Protein AF-A0A960JP11-F1 (afdb_monomer)

Solvent-accessible surface area (backbone atoms only — not comparable to full-atom values): 17010 Å² total; per-residue (Å²): 119,57,74,34,54,26,52,12,51,65,39,60,71,55,38,38,53,49,27,42,51,48,56,75,39,22,92,79,58,42,94,48,53,67,50,60,55,38,42,73,43,42,43,39,42,62,65,73,45,96,55,89,87,78,66,29,49,30,61,75,45,62,64,54,55,49,54,52,50,54,55,55,52,72,75,52,61,96,87,63,76,60,90,83,55,98,75,77,80,46,61,66,56,44,28,40,44,59,77,60,36,86,69,45,37,76,43,57,65,38,51,20,47,31,53,38,14,64,56,62,72,24,50,30,59,43,58,75,88,63,60,63,47,70,40,47,72,42,86,93,47,58,56,83,38,87,94,23,64,48,46,78,77,45,75,53,72,91,45,77,78,47,72,58,82,65,59,70,41,97,88,71,44,40,46,58,58,40,50,52,55,5,24,26,25,12,43,73,29,102,70,16,70,29,19,66,46,33,60,76,68,68,53,65,88,72,46,56,30,35,47,71,37,66,47,83,65,45,43,101,91,51,82,46,52,26,16,4,22,20,38,41,35,24,30,63,75,39,99,86,43,35,80,45,56,44,43,34,76,38,76,59,48,40,46,7,44,62,42,18,37,56,50,49,47,61,64,43,43,34,62,76,71,70,62,60,74,80,80,78,52,97,89,44,84,84,71,74,72,87,74,75,84,79,88,59,79,130

pLDDT: mean 88.65, std 11.32, range [39.62, 98.44]

Foldseek 3Di:
DPLLQCLQQVPLVVLLVVLLVCCVVCVPCPQPNVVVVLVLLQAQQFLPEPDPPTDSWHQDGQVNVVVVQVVQVVVDDPPDDRPSPDDGDDSVNSSQPSQQHDRGTGDQVSLLQSVVCLFQQNFRWRDYDDQFDWAWPDPVDDCPDPVTPTDTPDGDDIDGPDGDDFDADPVRHTVSVSVQSSQLSLCCPPSHVQVVLCVVLVHAPAGKGKGWDWADDQDPVRGAAIKTKMWIWDPCPPPNTIDDIGIFIGGRDHINNQPVVSVVRLVCRCVRVVNDDDDDDPPDPPPPPPDPDDPGDD

Secondary structure (DSSP, 8-state):
--HHHHHHTT-HHHHHHHHHHHHHTHHHH-S-HHHHHHHHTTTTS----S-TT----B---HHHHHHHHHHHHHTSPTTPPPTT------HHHHHHHHTT-SS-B--HHHHHHHHHHHHTTSEEEEP-S-SEEEE-SSTTS-TT-TTSPPEEEEE---EEEEE----B-TTSSBHHHHHHHHHHHHHHSTT-TTHHHHHHTT--SS--EEEEEEE---BTTB--PPEEEEEEEE-TTSTTS--EEEEEEETTS--TTTTHHHHHHHHHHHHHHT-PPPPPPTTS--------------

Nearest PDB structures (foldseek):
  2waf-assembly1_A  TM=7.412E-01  e=2.601E-09  Streptococcus pneumoniae R6
  8gpw-assembly1_A  TM=7.380E-01  e=1.057E-08  Klebsiella pneumoniae
  8rtz-assembly1_AAA  TM=7.133E-01  e=4.299E-08  Escherichia coli
  6tud-assembly2_BBB  TM=7.306E-01  e=4.832E-08  Yersinia pestis
  6tud-assembly1_AAA  TM=7.222E-01  e=2.790E-0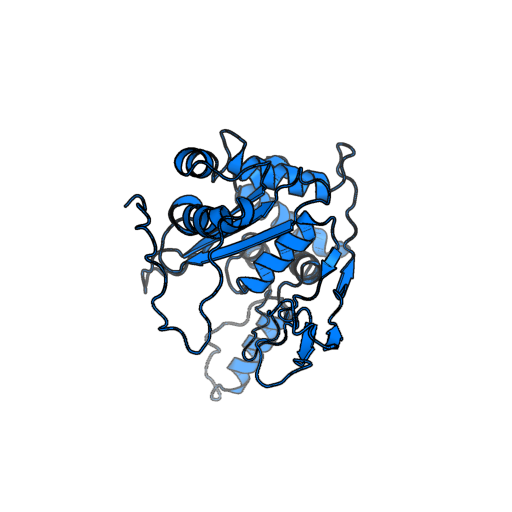7  Yersinia pestis

Structure (mmCIF, N/CA/C/O backbone):
data_AF-A0A960JP11-F1
#
_entry.id   AF-A0A960JP11-F1
#
loop_
_atom_site.group_PDB
_atom_site.id
_atom_site.type_symbol
_atom_site.label_atom_id
_atom_site.label_alt_id
_atom_site.label_comp_id
_atom_site.label_asym_id
_atom_site.label_entity_id
_atom_site.label_seq_id
_atom_site.pdbx_PDB_ins_code
_atom_site.Cartn_x
_atom_site.Cartn_y
_atom_site.Cartn_z
_atom_site.occupancy
_atom_site.B_iso_or_equiv
_atom_site.auth_seq_id
_atom_site.auth_comp_id
_atom_site.auth_asym_id
_atom_site.auth_atom_id
_atom_site.pdbx_PDB_model_num
ATOM 1 N N . ALA A 1 1 ? 20.722 4.536 -0.774 1.00 74.56 1 ALA A N 1
ATOM 2 C CA . ALA A 1 1 ? 19.979 4.404 0.493 1.00 74.56 1 ALA A CA 1
ATOM 3 C C . ALA A 1 1 ? 19.920 2.924 0.842 1.00 74.56 1 ALA A C 1
ATOM 5 O O . ALA A 1 1 ? 19.902 2.123 -0.084 1.00 74.56 1 ALA A O 1
ATOM 6 N N . ASP A 1 2 ? 19.946 2.555 2.119 1.00 92.19 2 ASP A N 1
ATOM 7 C CA . ASP A 1 2 ? 19.531 1.212 2.548 1.00 92.19 2 ASP A CA 1
ATOM 8 C C . ASP A 1 2 ? 18.001 1.038 2.351 1.00 92.19 2 ASP A C 1
ATOM 10 O O . ASP A 1 2 ? 17.314 2.039 2.100 1.00 92.19 2 ASP A O 1
ATOM 14 N N . PRO A 1 3 ? 17.446 -0.187 2.455 1.00 93.81 3 PRO A N 1
ATOM 15 C CA . PRO A 1 3 ? 16.020 -0.424 2.221 1.00 93.81 3 PRO A CA 1
ATOM 16 C C . PRO A 1 3 ? 15.085 0.422 3.101 1.00 93.81 3 PRO A C 1
ATOM 18 O O . PRO A 1 3 ? 14.122 0.990 2.587 1.00 93.81 3 PRO A O 1
ATOM 21 N N . GLN A 1 4 ? 15.383 0.590 4.394 1.00 95.75 4 GLN A N 1
ATOM 22 C CA . GLN A 1 4 ? 14.553 1.386 5.306 1.00 95.75 4 GLN A CA 1
ATOM 23 C C . GLN A 1 4 ? 14.546 2.864 4.896 1.00 95.75 4 GLN A C 1
ATOM 25 O O . GLN A 1 4 ? 13.488 3.493 4.789 1.00 95.75 4 GLN A O 1
ATOM 30 N N . THR A 1 5 ? 15.728 3.417 4.623 1.00 96.81 5 THR A N 1
ATOM 31 C CA . THR A 1 5 ? 15.855 4.804 4.167 1.00 96.81 5 THR A CA 1
ATOM 32 C C . THR A 1 5 ? 15.167 4.999 2.816 1.00 96.81 5 THR A C 1
ATOM 34 O O . THR A 1 5 ? 14.541 6.034 2.599 1.00 96.81 5 THR A O 1
ATOM 37 N N . SER A 1 6 ? 15.236 4.013 1.913 1.00 97.25 6 SER A N 1
ATOM 38 C CA . SER A 1 6 ? 14.599 4.093 0.591 1.00 97.25 6 SER A CA 1
ATOM 39 C C . SER A 1 6 ? 13.076 4.239 0.670 1.00 97.25 6 SER A C 1
ATOM 41 O O . SER A 1 6 ? 12.503 4.997 -0.110 1.00 97.25 6 SER A O 1
ATOM 43 N N . LEU A 1 7 ? 12.436 3.579 1.643 1.00 97.25 7 LEU A N 1
ATOM 44 C CA . LEU A 1 7 ? 11.005 3.709 1.931 1.00 97.25 7 LEU A CA 1
ATOM 45 C C . LEU A 1 7 ? 10.676 5.086 2.511 1.00 97.25 7 LEU A C 1
ATOM 47 O O . LEU A 1 7 ? 9.780 5.759 2.006 1.00 97.25 7 LEU A O 1
ATOM 51 N N . THR A 1 8 ? 11.452 5.516 3.512 1.00 98.00 8 THR A N 1
ATOM 52 C CA . THR A 1 8 ? 11.291 6.806 4.211 1.00 98.00 8 THR A CA 1
ATOM 53 C C . THR A 1 8 ? 11.237 7.982 3.233 1.00 98.00 8 THR A C 1
ATOM 55 O O . THR A 1 8 ? 10.338 8.822 3.304 1.00 98.00 8 THR A O 1
ATOM 58 N N . ILE A 1 9 ? 12.200 8.028 2.308 1.00 97.12 9 ILE A N 1
ATOM 59 C CA . ILE A 1 9 ? 12.385 9.161 1.389 1.00 97.12 9 ILE A CA 1
ATOM 60 C C . ILE A 1 9 ? 11.752 8.933 0.010 1.00 97.12 9 ILE A C 1
ATOM 62 O O . ILE A 1 9 ? 11.921 9.770 -0.866 1.00 97.12 9 ILE A O 1
ATOM 66 N N . SER A 1 10 ? 11.071 7.799 -0.199 1.00 95.62 10 SER A N 1
ATOM 67 C CA . SER A 1 10 ? 10.509 7.399 -1.497 1.00 95.62 10 SER A CA 1
ATOM 68 C C . SER A 1 10 ? 11.530 7.448 -2.646 1.00 95.62 10 SER A C 1
ATOM 70 O O . SER A 1 10 ? 11.354 8.160 -3.626 1.00 95.62 10 SER A O 1
ATOM 72 N N . SER A 1 11 ? 12.648 6.729 -2.506 1.00 96.94 11 SER A N 1
ATOM 73 C CA . SER A 1 11 ? 13.754 6.806 -3.470 1.00 96.94 11 SER A CA 1
ATOM 74 C C . SER A 1 11 ? 13.530 5.936 -4.710 1.00 96.94 11 SER A C 1
ATOM 76 O O . SER A 1 11 ? 13.873 4.754 -4.691 1.00 96.94 11 SER A O 1
ATOM 78 N N . ASP A 1 12 ? 13.095 6.535 -5.818 1.00 95.06 12 ASP A N 1
ATOM 79 C CA . ASP A 1 12 ? 12.930 5.820 -7.096 1.00 95.06 12 ASP A CA 1
ATOM 80 C C . ASP A 1 12 ? 14.226 5.151 -7.561 1.00 95.06 12 ASP A C 1
ATOM 82 O O . ASP A 1 12 ? 14.234 3.987 -7.945 1.00 95.06 12 ASP A O 1
ATOM 86 N N . VAL A 1 13 ? 15.364 5.842 -7.423 1.00 95.31 13 VAL A N 1
ATOM 87 C CA . VAL A 1 13 ? 16.688 5.322 -7.814 1.00 95.31 13 VAL A CA 1
ATOM 88 C C . VAL A 1 13 ? 17.010 3.988 -7.132 1.00 95.31 13 VAL A C 1
ATOM 90 O O . VAL A 1 13 ? 17.622 3.115 -7.749 1.00 95.31 13 VAL A O 1
ATOM 93 N N . PHE A 1 14 ? 16.596 3.801 -5.874 1.00 97.00 14 PHE A N 1
ATOM 94 C CA . PHE A 1 14 ? 16.785 2.527 -5.182 1.00 97.00 14 PHE A CA 1
ATOM 95 C C . PHE A 1 14 ? 15.942 1.412 -5.814 1.00 97.00 14 PHE A C 1
ATOM 97 O O . PHE A 1 14 ? 16.458 0.317 -6.037 1.00 97.00 14 PHE A O 1
ATOM 104 N N . TYR A 1 15 ? 14.680 1.690 -6.147 1.00 96.94 15 TYR A N 1
ATOM 105 C CA . TYR A 1 15 ? 13.768 0.712 -6.748 1.00 96.94 15 TYR A CA 1
ATOM 106 C C . TYR A 1 15 ? 14.068 0.439 -8.225 1.00 96.94 15 TYR A C 1
ATOM 108 O O . TYR A 1 15 ? 13.884 -0.692 -8.678 1.00 96.94 15 TYR A O 1
ATOM 116 N N . TYR A 1 16 ? 14.629 1.406 -8.952 1.00 96.62 16 TYR A N 1
ATOM 117 C CA . TYR A 1 16 ? 15.195 1.187 -10.282 1.00 96.62 16 TYR A CA 1
ATOM 118 C C . TYR A 1 16 ? 16.375 0.220 -10.218 1.00 96.62 16 TYR A C 1
ATOM 120 O O . TYR A 1 16 ? 16.414 -0.772 -10.945 1.00 96.62 16 TYR A O 1
ATOM 128 N N . TRP A 1 17 ? 17.314 0.467 -9.300 1.00 96.12 17 TRP A N 1
ATOM 129 C CA . TRP A 1 17 ? 18.459 -0.415 -9.086 1.00 96.12 17 TRP A CA 1
ATOM 130 C C . TRP A 1 17 ? 18.029 -1.822 -8.651 1.00 96.12 17 TRP A C 1
ATOM 132 O O . TRP A 1 17 ? 18.546 -2.810 -9.174 1.00 96.12 17 TRP A O 1
ATOM 142 N N . LEU A 1 18 ? 17.072 -1.928 -7.725 1.00 95.50 18 LEU A N 1
ATOM 143 C CA . LEU A 1 18 ? 16.572 -3.210 -7.234 1.00 95.50 18 LEU A CA 1
ATOM 144 C C . LEU A 1 18 ? 15.901 -4.015 -8.353 1.00 95.50 18 LEU A C 1
ATOM 146 O O . LEU A 1 18 ? 16.187 -5.202 -8.509 1.00 95.50 18 LEU A O 1
ATOM 150 N N . ALA A 1 19 ? 15.060 -3.368 -9.161 1.00 95.50 19 ALA A N 1
ATOM 151 C CA . ALA A 1 19 ? 14.372 -4.005 -10.277 1.00 95.50 19 ALA A CA 1
ATOM 152 C C . ALA A 1 19 ? 15.333 -4.470 -11.377 1.00 95.50 19 ALA A C 1
ATOM 154 O O . ALA A 1 19 ? 15.185 -5.578 -11.894 1.00 95.50 19 ALA A O 1
ATOM 155 N N . ASP A 1 20 ? 16.353 -3.674 -11.702 1.00 95.06 20 ASP A N 1
ATOM 156 C CA . ASP A 1 20 ? 17.419 -4.091 -12.616 1.00 95.06 20 ASP A CA 1
ATOM 157 C C . ASP A 1 20 ? 18.209 -5.289 -12.050 1.00 95.06 20 ASP A C 1
ATOM 159 O O . ASP A 1 20 ? 18.496 -6.252 -12.765 1.00 95.06 20 ASP A O 1
ATOM 163 N N . ARG A 1 21 ? 18.481 -5.312 -10.737 1.00 94.56 21 ARG A N 1
ATOM 164 C CA . ARG A 1 21 ? 19.114 -6.465 -10.074 1.00 94.56 21 ARG A CA 1
ATOM 165 C C . ARG A 1 21 ? 18.264 -7.728 -10.159 1.00 94.56 21 ARG A C 1
ATOM 167 O O . ARG A 1 21 ? 18.799 -8.791 -10.472 1.00 94.56 21 ARG A O 1
ATOM 174 N N . MET A 1 22 ? 16.958 -7.618 -9.917 1.00 94.81 22 MET A N 1
ATOM 175 C CA . MET A 1 22 ? 16.024 -8.737 -10.060 1.00 94.81 22 MET A CA 1
ATOM 176 C C . MET A 1 22 ? 15.980 -9.238 -11.507 1.00 94.81 22 MET A C 1
ATOM 178 O O . MET A 1 22 ? 16.051 -10.441 -11.741 1.00 94.81 22 MET A O 1
ATOM 182 N N . TRP A 1 23 ? 15.969 -8.324 -12.481 1.00 93.44 23 TRP A N 1
ATOM 183 C CA . TRP A 1 23 ? 15.998 -8.658 -13.905 1.00 93.44 23 TRP A CA 1
ATOM 184 C C . TRP A 1 23 ? 17.271 -9.410 -14.320 1.00 93.44 23 TRP A C 1
ATOM 186 O O . TRP A 1 23 ? 17.215 -10.405 -15.051 1.00 93.44 23 TRP A O 1
ATOM 196 N N . GLN A 1 24 ? 18.436 -8.959 -13.847 1.00 94.50 24 GLN A N 1
ATOM 197 C CA . GLN A 1 24 ? 19.714 -9.643 -14.073 1.00 94.50 24 GLN A CA 1
ATOM 198 C C . GLN A 1 24 ? 19.758 -11.007 -13.366 1.00 94.50 24 GLN A C 1
ATOM 200 O O . GLN A 1 24 ? 20.343 -11.953 -13.892 1.00 94.50 24 GLN A O 1
ATOM 205 N N . GLY A 1 25 ? 19.105 -11.121 -12.206 1.00 94.56 25 GLY A N 1
ATOM 206 C CA . GLY A 1 25 ? 18.996 -12.335 -11.398 1.00 94.56 25 GLY A CA 1
ATOM 207 C C . GLY A 1 25 ? 17.866 -13.294 -11.786 1.00 94.56 25 GLY A C 1
ATOM 208 O O . GLY A 1 25 ? 17.679 -14.293 -11.093 1.00 94.56 25 GLY A O 1
ATOM 209 N N . ARG A 1 26 ? 17.126 -13.044 -12.875 1.00 92.00 26 ARG A N 1
ATOM 210 C CA . ARG A 1 26 ? 15.933 -13.829 -13.263 1.00 92.00 26 ARG A CA 1
ATOM 211 C C . ARG A 1 26 ? 16.177 -15.331 -13.440 1.00 92.00 26 ARG A C 1
ATOM 213 O O . ARG A 1 26 ? 15.284 -16.133 -13.213 1.00 92.00 26 ARG A O 1
ATOM 220 N N . ALA A 1 27 ? 17.410 -15.733 -13.759 1.00 92.31 27 ALA A N 1
ATOM 221 C CA . ALA A 1 27 ? 17.781 -17.149 -13.824 1.00 92.31 27 ALA A CA 1
ATOM 222 C C . ALA A 1 27 ? 17.598 -17.886 -12.480 1.00 92.31 27 ALA A C 1
ATOM 224 O O . ALA A 1 27 ? 17.432 -19.100 -12.470 1.00 92.31 27 ALA A O 1
ATOM 225 N N . LEU A 1 28 ? 17.645 -17.157 -11.359 1.00 93.69 28 LEU A N 1
ATOM 226 C CA . LEU A 1 28 ? 17.421 -17.677 -10.008 1.00 93.69 28 LEU A CA 1
ATOM 227 C C . LEU A 1 28 ? 16.039 -17.306 -9.463 1.00 93.69 28 LEU A C 1
ATOM 229 O O . LEU A 1 28 ? 15.443 -18.090 -8.734 1.00 93.69 28 LEU A O 1
ATOM 233 N N . LEU A 1 29 ? 15.563 -16.100 -9.777 1.00 91.62 29 LEU A N 1
ATOM 234 C CA . LEU A 1 29 ? 14.349 -15.525 -9.192 1.00 91.62 29 LEU A CA 1
ATOM 235 C C . LEU A 1 29 ? 13.076 -15.811 -10.000 1.00 91.62 29 LEU A C 1
ATOM 237 O O . LEU A 1 29 ? 11.989 -15.512 -9.521 1.00 91.62 29 LEU A O 1
ATOM 241 N N . GLY A 1 30 ? 13.208 -16.360 -11.209 1.00 91.38 30 GLY A N 1
ATOM 242 C CA . GLY A 1 30 ? 12.120 -16.436 -12.178 1.00 91.38 30 GLY A CA 1
ATOM 243 C C . GLY A 1 30 ? 11.935 -15.130 -12.956 1.00 91.38 30 GLY A C 1
ATOM 244 O O . GLY A 1 30 ? 12.649 -14.145 -12.749 1.00 91.38 30 GLY A O 1
ATOM 245 N N . ASP A 1 31 ? 10.974 -15.138 -13.880 1.00 88.38 31 ASP A N 1
ATOM 246 C CA . ASP A 1 31 ? 10.716 -14.017 -14.793 1.00 88.38 31 ASP A CA 1
ATOM 247 C C . ASP A 1 31 ? 9.824 -12.919 -14.184 1.00 88.38 31 ASP A C 1
ATOM 249 O O . ASP A 1 31 ? 9.779 -11.809 -14.719 1.00 88.38 31 ASP A O 1
ATOM 253 N N . THR A 1 32 ? 9.133 -13.199 -13.072 1.00 93.12 32 THR A N 1
ATOM 254 C CA . THR A 1 32 ? 8.119 -12.312 -12.469 1.00 93.12 32 THR A CA 1
ATOM 255 C C . THR A 1 32 ? 8.294 -12.038 -10.964 1.00 93.12 32 THR A C 1
ATOM 257 O O . THR A 1 32 ? 7.303 -11.939 -10.244 1.00 93.12 32 THR A O 1
ATOM 260 N N . PRO A 1 33 ? 9.516 -11.836 -10.429 1.00 93.69 33 PRO A N 1
ATOM 261 C CA . PRO A 1 33 ? 9.725 -11.773 -8.979 1.00 93.69 33 PRO A CA 1
ATOM 262 C C . PRO A 1 33 ? 8.993 -10.618 -8.277 1.00 93.69 33 PRO A C 1
ATOM 264 O O . PRO A 1 33 ? 8.639 -10.736 -7.105 1.00 93.69 33 PRO A O 1
ATOM 267 N N . ILE A 1 34 ? 8.763 -9.495 -8.967 1.00 94.94 34 ILE A N 1
ATOM 268 C CA . ILE A 1 34 ? 8.024 -8.351 -8.408 1.00 94.94 34 ILE A CA 1
ATOM 269 C C . ILE A 1 34 ? 6.528 -8.674 -8.341 1.00 94.94 34 ILE A C 1
ATOM 271 O O . ILE A 1 34 ? 5.877 -8.372 -7.343 1.00 94.94 34 ILE A O 1
ATOM 275 N N . GLN A 1 35 ? 5.989 -9.305 -9.383 1.00 94.94 35 GLN A N 1
ATOM 276 C CA . GLN A 1 35 ? 4.592 -9.714 -9.445 1.00 94.94 35 GLN A CA 1
ATOM 277 C C . GLN A 1 35 ? 4.313 -10.819 -8.428 1.00 94.94 35 GLN A C 1
ATOM 279 O O . GLN A 1 35 ? 3.343 -10.714 -7.687 1.00 94.94 35 GLN A O 1
ATOM 284 N N . ASP A 1 36 ? 5.204 -11.806 -8.318 1.00 94.19 36 ASP A N 1
ATOM 285 C CA . ASP A 1 36 ? 5.108 -12.891 -7.340 1.00 94.19 36 ASP A CA 1
ATOM 286 C C . ASP A 1 36 ? 5.126 -12.343 -5.904 1.00 94.19 36 ASP A C 1
ATOM 288 O O . ASP A 1 36 ? 4.395 -12.819 -5.037 1.00 94.19 36 ASP A O 1
ATOM 292 N N . ALA A 1 37 ? 5.939 -11.313 -5.638 1.00 93.75 37 ALA A N 1
ATOM 293 C CA . ALA A 1 37 ? 5.931 -10.621 -4.354 1.00 93.75 37 ALA A CA 1
ATOM 294 C C . ALA A 1 37 ? 4.625 -9.843 -4.131 1.00 93.75 37 ALA A C 1
ATOM 296 O O . ALA A 1 37 ? 4.048 -9.938 -3.053 1.00 93.75 37 ALA A O 1
ATOM 297 N N . GLY A 1 38 ? 4.139 -9.102 -5.132 1.00 95.25 38 GLY A N 1
ATOM 298 C CA . GLY A 1 38 ? 2.888 -8.345 -5.044 1.00 95.25 38 GLY A CA 1
ATOM 299 C C . GLY A 1 38 ? 1.656 -9.232 -4.837 1.00 95.25 38 GLY A C 1
ATOM 300 O O . GLY A 1 38 ? 0.795 -8.894 -4.026 1.00 95.25 38 GLY A O 1
ATOM 301 N N . ALA A 1 39 ? 1.608 -10.391 -5.496 1.00 94.94 39 ALA A N 1
ATOM 302 C CA . ALA A 1 39 ? 0.530 -11.369 -5.370 1.00 94.94 39 ALA A CA 1
ATOM 303 C C . ALA A 1 39 ? 0.395 -11.899 -3.935 1.00 94.94 39 ALA A C 1
ATOM 305 O O . ALA A 1 39 ? -0.720 -12.018 -3.436 1.00 94.94 39 ALA A O 1
ATOM 306 N N . LYS A 1 40 ? 1.512 -12.107 -3.221 1.00 94.25 40 LYS A N 1
ATOM 307 C CA . LYS A 1 40 ? 1.488 -12.479 -1.792 1.00 94.25 40 LYS A CA 1
ATOM 308 C C . LYS A 1 40 ? 0.796 -11.431 -0.920 1.00 94.25 40 LYS A C 1
ATOM 310 O O . LYS A 1 40 ? 0.215 -11.770 0.096 1.00 94.25 40 LYS A O 1
ATOM 315 N N . PHE A 1 41 ? 0.826 -10.156 -1.307 1.00 95.88 41 PHE A N 1
ATOM 316 C CA . PHE A 1 41 ? 0.097 -9.088 -0.613 1.00 95.88 41 PHE A CA 1
ATOM 317 C C . PHE A 1 41 ? -1.340 -8.887 -1.137 1.00 95.88 41 PHE A C 1
ATOM 319 O O . PHE A 1 41 ? -1.991 -7.909 -0.768 1.00 95.88 41 PHE A O 1
ATOM 326 N N . GLY A 1 42 ? -1.838 -9.776 -2.005 1.00 95.44 42 GLY A N 1
ATOM 327 C CA . GLY A 1 42 ? -3.178 -9.701 -2.598 1.00 95.44 42 GLY A CA 1
ATOM 328 C C . GLY A 1 42 ? -3.312 -8.687 -3.741 1.00 95.44 42 GLY A C 1
ATOM 329 O O . GLY A 1 42 ? -4.424 -8.290 -4.100 1.00 95.44 42 GLY A O 1
ATOM 330 N N . LEU A 1 43 ? -2.196 -8.221 -4.313 1.00 96.50 43 LEU A N 1
ATOM 331 C CA . LEU A 1 43 ? -2.212 -7.294 -5.446 1.00 96.50 43 LEU A CA 1
ATOM 332 C C . LEU A 1 43 ? -2.368 -8.049 -6.771 1.00 96.50 43 LEU A C 1
ATOM 334 O O . LEU A 1 43 ? -1.715 -9.060 -7.005 1.00 96.50 43 LEU A O 1
ATOM 338 N N . GLY A 1 44 ? -3.185 -7.508 -7.675 1.00 93.50 44 GLY A N 1
ATOM 339 C CA . GLY A 1 44 ? -3.431 -8.096 -8.998 1.00 93.50 44 GLY A CA 1
ATOM 340 C C . GLY A 1 44 ? -4.568 -9.122 -9.040 1.00 93.50 44 GLY A C 1
ATOM 341 O O . GLY A 1 44 ? -4.962 -9.530 -10.133 1.00 93.50 44 GLY A O 1
ATOM 342 N N . GLU A 1 45 ? -5.157 -9.458 -7.889 1.00 92.44 45 GLU A N 1
ATOM 343 C CA . GLU A 1 45 ? -6.336 -10.318 -7.780 1.00 92.44 45 GLU A CA 1
ATOM 344 C C . GLU A 1 45 ? -7.450 -9.694 -6.930 1.00 92.44 45 GLU A C 1
ATOM 346 O O . GLU A 1 45 ? -7.252 -8.737 -6.183 1.00 92.44 45 GLU A O 1
ATOM 351 N N . LYS A 1 46 ? -8.673 -10.213 -7.061 1.00 96.00 46 LYS A N 1
ATOM 352 C CA . LYS A 1 46 ? -9.794 -9.771 -6.223 1.00 96.00 46 LYS A CA 1
ATOM 353 C C . LYS A 1 46 ? -9.521 -10.120 -4.760 1.00 96.00 46 LYS A C 1
ATOM 355 O O . LYS A 1 46 ? -9.110 -11.235 -4.472 1.00 96.00 46 LYS A O 1
ATOM 360 N N . THR A 1 47 ? -9.838 -9.210 -3.844 1.00 95.56 47 THR A N 1
ATOM 361 C CA . THR A 1 47 ? -9.723 -9.449 -2.397 1.00 95.56 47 THR A CA 1
ATOM 362 C C . THR A 1 47 ? -10.783 -10.422 -1.882 1.00 95.56 47 THR A C 1
ATOM 364 O O . THR A 1 47 ? -10.658 -10.949 -0.782 1.00 95.56 47 THR A O 1
ATOM 367 N N . GLY A 1 48 ? -11.851 -10.651 -2.656 1.00 94.00 48 GLY A N 1
ATOM 368 C CA . GLY A 1 48 ? -12.930 -11.564 -2.295 1.00 94.00 48 GLY A CA 1
ATOM 369 C C . GLY A 1 48 ? -13.977 -10.940 -1.373 1.00 94.00 48 GLY A C 1
ATOM 370 O O . GLY A 1 48 ? -14.847 -11.663 -0.875 1.00 94.00 48 GLY A O 1
ATOM 371 N N . ILE A 1 49 ? -13.921 -9.623 -1.145 1.00 94.94 49 ILE A N 1
ATOM 372 C CA . ILE A 1 49 ? -14.952 -8.896 -0.404 1.00 94.94 49 ILE A CA 1
ATOM 373 C C . ILE A 1 49 ? -16.339 -9.166 -1.009 1.00 94.94 49 ILE A C 1
ATOM 375 O O . ILE A 1 49 ? -16.510 -9.252 -2.226 1.00 94.94 49 ILE A O 1
ATOM 379 N N . ALA A 1 50 ? -17.359 -9.279 -0.159 1.00 90.31 50 ALA A N 1
ATOM 380 C CA . ALA A 1 50 ? -18.740 -9.536 -0.574 1.00 90.31 50 ALA A CA 1
ATOM 381 C C . ALA A 1 50 ? -19.430 -8.281 -1.160 1.00 90.31 50 ALA A C 1
ATOM 383 O O . ALA A 1 50 ? -20.537 -7.925 -0.761 1.00 90.31 50 ALA A O 1
ATOM 384 N N . LEU A 1 51 ? -18.770 -7.593 -2.097 1.00 89.31 51 LEU A N 1
ATOM 385 C CA . LEU A 1 51 ? -19.301 -6.444 -2.827 1.00 89.31 51 LEU A CA 1
ATOM 386 C C . LEU A 1 51 ? -19.376 -6.735 -4.325 1.00 89.31 51 LEU A C 1
ATOM 388 O O . LEU A 1 51 ? -18.450 -7.266 -4.941 1.00 89.31 51 LEU A O 1
ATOM 392 N N . ALA A 1 52 ? -20.489 -6.334 -4.933 1.00 89.19 52 ALA A N 1
ATOM 393 C CA . ALA A 1 52 ? -20.628 -6.375 -6.379 1.00 89.19 52 ALA A CA 1
ATOM 394 C C . ALA A 1 52 ? -19.652 -5.389 -7.042 1.00 89.19 52 ALA A C 1
ATOM 396 O O . ALA A 1 52 ? -19.400 -4.300 -6.534 1.00 89.19 52 ALA A O 1
ATOM 397 N N . GLY A 1 53 ? -19.133 -5.759 -8.214 1.00 89.62 53 GLY A N 1
ATOM 398 C CA . GLY A 1 53 ? -18.305 -4.863 -9.026 1.00 89.62 53 GLY A CA 1
ATOM 399 C C . GLY A 1 53 ? -16.823 -4.799 -8.647 1.00 89.62 53 GLY A C 1
ATOM 400 O O . GLY A 1 53 ? -16.097 -4.014 -9.253 1.00 89.62 53 GLY A O 1
ATOM 401 N N . GLU A 1 54 ? -16.348 -5.637 -7.719 1.00 94.00 54 GLU A N 1
ATOM 402 C CA . GLU A 1 54 ? -14.920 -5.723 -7.402 1.00 94.00 54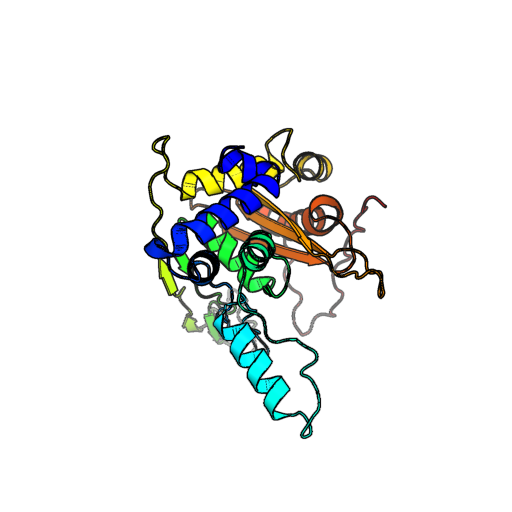 GLU A CA 1
ATOM 403 C C . GLU A 1 54 ? -14.081 -6.030 -8.657 1.00 94.00 54 GLU A C 1
ATOM 405 O O . GLU A 1 54 ? -14.363 -6.963 -9.426 1.00 94.00 54 GLU A O 1
ATOM 410 N N . ARG A 1 55 ? -13.020 -5.243 -8.850 1.00 94.06 55 ARG A N 1
ATOM 411 C CA . ARG A 1 55 ? -11.993 -5.448 -9.875 1.00 94.06 55 ARG A CA 1
ATOM 412 C C . ARG A 1 55 ? -10.734 -5.994 -9.209 1.00 94.06 55 ARG A C 1
ATOM 414 O O . ARG A 1 55 ? -10.372 -5.539 -8.135 1.00 94.06 55 ARG A O 1
ATOM 421 N N . GLY A 1 56 ? -10.056 -6.930 -9.870 1.00 91.88 56 GLY A N 1
ATOM 422 C CA . GLY A 1 56 ? -8.826 -7.530 -9.342 1.00 91.88 56 GLY A CA 1
ATOM 423 C C . GLY A 1 56 ? -7.569 -6.678 -9.527 1.00 91.88 56 GLY A C 1
ATOM 424 O O . GLY A 1 56 ? -6.512 -7.059 -9.059 1.00 91.88 56 GLY A O 1
ATOM 425 N N . GLY A 1 57 ? -7.636 -5.531 -10.207 1.00 93.50 57 GLY A N 1
ATOM 426 C CA . GLY A 1 57 ? -6.416 -4.826 -10.610 1.00 93.50 57 GLY A CA 1
ATOM 427 C C . GLY A 1 57 ? -5.605 -5.636 -11.631 1.00 93.50 57 GLY A C 1
ATOM 428 O O . GLY A 1 57 ? -6.165 -6.448 -12.370 1.00 93.50 57 GLY A O 1
ATOM 429 N N . ARG A 1 58 ? -4.303 -5.357 -11.721 1.00 93.88 58 ARG A N 1
ATOM 430 C CA . ARG A 1 58 ? -3.348 -5.999 -12.628 1.00 93.88 58 ARG A CA 1
ATOM 431 C C . ARG A 1 58 ? -1.911 -5.702 -12.201 1.00 93.88 58 ARG A C 1
ATOM 433 O O . ARG A 1 58 ? -1.527 -4.541 -12.103 1.00 93.88 58 ARG A O 1
ATOM 440 N N . LEU A 1 59 ? -1.094 -6.744 -12.077 1.00 94.62 59 LEU A N 1
ATOM 441 C CA . LEU A 1 59 ? 0.364 -6.629 -12.144 1.00 94.62 59 LEU A CA 1
ATOM 442 C C . LEU A 1 59 ? 0.804 -7.154 -13.518 1.00 94.62 59 LEU A C 1
ATOM 444 O O . LEU A 1 59 ? 0.527 -8.312 -13.833 1.00 94.62 59 LEU A O 1
ATOM 448 N N . PRO A 1 60 ? 1.399 -6.322 -14.389 1.00 91.81 60 PRO A N 1
ATOM 449 C CA . PRO A 1 60 ? 1.683 -6.731 -15.757 1.00 91.81 60 PRO A CA 1
ATOM 450 C C . PRO A 1 60 ? 2.778 -7.802 -15.783 1.00 91.81 60 PRO A C 1
ATOM 452 O O . PRO A 1 60 ? 3.809 -7.652 -15.138 1.00 91.81 60 PRO A O 1
ATOM 455 N N . THR A 1 61 ? 2.574 -8.869 -16.554 1.00 91.38 61 THR A N 1
ATOM 456 C CA . THR A 1 61 ? 3.545 -9.958 -16.758 1.00 91.38 61 THR A CA 1
ATOM 457 C C . THR A 1 61 ? 4.014 -10.009 -18.218 1.00 91.38 61 THR A C 1
ATOM 459 O O . THR A 1 61 ? 3.347 -9.458 -19.104 1.00 91.38 61 THR A O 1
ATOM 462 N N . PRO A 1 62 ? 5.131 -10.699 -18.522 1.00 89.56 62 PRO A N 1
ATOM 463 C CA . PRO A 1 62 ? 5.506 -10.985 -19.907 1.00 89.56 62 PRO A CA 1
ATOM 464 C C . PRO A 1 62 ? 4.379 -11.676 -20.692 1.00 89.56 62 PRO A C 1
ATOM 466 O O . PRO A 1 62 ? 4.138 -11.355 -21.856 1.00 89.56 62 PRO A O 1
ATOM 469 N N . GLU A 1 63 ? 3.653 -12.586 -20.038 1.00 89.56 63 GLU A N 1
ATOM 470 C CA . GLU A 1 63 ? 2.512 -13.292 -20.622 1.00 89.56 63 GLU A CA 1
ATOM 471 C C . GLU A 1 63 ? 1.332 -12.357 -20.910 1.00 89.56 63 GLU A C 1
ATOM 473 O O . GLU A 1 63 ? 0.763 -12.430 -21.996 1.00 89.56 63 GLU A O 1
ATOM 478 N N . PHE A 1 64 ? 1.020 -11.418 -20.010 1.00 89.44 64 PHE A N 1
ATOM 479 C CA . PHE A 1 64 ? -0.026 -10.415 -20.229 1.00 89.44 64 PHE A CA 1
ATOM 480 C C . PHE A 1 64 ? 0.209 -9.612 -21.516 1.00 89.44 64 PHE A C 1
ATOM 482 O O . PHE A 1 64 ? -0.709 -9.446 -22.319 1.00 89.44 64 PHE A O 1
ATOM 489 N N . PHE A 1 65 ? 1.436 -9.134 -21.744 1.00 88.31 65 PHE A N 1
ATOM 490 C CA . PHE A 1 65 ? 1.749 -8.378 -22.960 1.00 88.31 65 PHE A CA 1
ATOM 491 C C . PHE A 1 65 ? 1.680 -9.239 -24.220 1.00 88.31 65 PHE A C 1
ATOM 493 O O . PHE A 1 65 ? 1.208 -8.758 -25.249 1.00 88.31 65 PHE A O 1
ATOM 500 N N . ARG A 1 66 ? 2.099 -10.507 -24.139 1.00 88.56 66 ARG A N 1
ATOM 501 C CA . ARG A 1 66 ? 1.980 -11.454 -25.252 1.00 88.56 66 ARG A CA 1
ATOM 502 C C . ARG A 1 66 ? 0.518 -11.727 -25.600 1.00 88.56 66 ARG A C 1
ATOM 504 O O . ARG A 1 66 ? 0.141 -11.570 -26.753 1.00 88.56 66 ARG A O 1
ATOM 511 N N . ALA A 1 67 ? -0.304 -12.041 -24.602 1.00 89.69 67 ALA A N 1
ATOM 512 C CA . ALA A 1 67 ? -1.730 -12.286 -24.783 1.00 89.69 67 ALA A CA 1
ATOM 513 C C . ALA A 1 67 ? -2.455 -11.053 -25.339 1.00 89.69 67 ALA A C 1
ATOM 515 O O . ALA A 1 67 ? -3.298 -11.176 -26.221 1.00 89.69 67 ALA A O 1
ATOM 516 N N . ARG A 1 68 ? -2.102 -9.850 -24.868 1.00 87.69 68 ARG A N 1
ATOM 517 C CA . ARG A 1 68 ? -2.666 -8.599 -25.388 1.00 87.69 68 ARG A CA 1
ATOM 518 C C . ARG A 1 68 ? -2.249 -8.337 -26.836 1.00 87.69 68 ARG A C 1
ATOM 520 O O . ARG A 1 68 ? -3.090 -7.913 -27.619 1.00 87.69 68 ARG A O 1
ATOM 527 N N . TYR A 1 69 ? -0.989 -8.600 -27.190 1.00 89.44 69 TYR A N 1
ATOM 528 C CA . TYR A 1 69 ? -0.525 -8.508 -28.575 1.00 89.44 69 TYR A CA 1
ATOM 529 C C . TYR A 1 69 ? -1.314 -9.461 -29.480 1.00 89.44 69 TYR A C 1
ATOM 531 O O . TYR A 1 69 ? -1.863 -9.015 -30.483 1.00 89.44 69 TYR A O 1
ATOM 539 N N . ASP A 1 70 ? -1.412 -10.736 -29.091 1.00 90.25 70 ASP A N 1
ATOM 540 C CA . ASP A 1 70 ? -2.103 -11.777 -29.860 1.00 90.25 70 ASP A CA 1
ATOM 541 C C . ASP A 1 70 ? -3.609 -11.477 -30.001 1.00 90.25 70 ASP A C 1
ATOM 543 O O . ASP A 1 70 ? -4.186 -11.718 -31.058 1.00 90.25 70 ASP A O 1
ATOM 547 N N . ALA A 1 71 ? -4.239 -10.903 -28.968 1.00 90.19 71 ALA A N 1
ATOM 548 C CA . ALA A 1 71 ? -5.636 -10.473 -29.017 1.00 90.19 71 ALA A CA 1
ATOM 549 C C . ALA A 1 71 ? -5.860 -9.323 -30.009 1.00 90.19 71 ALA A C 1
ATOM 551 O O . ALA A 1 71 ? -6.792 -9.388 -30.799 1.00 90.19 71 ALA A O 1
ATOM 552 N N . VAL A 1 72 ? -4.994 -8.301 -30.006 1.00 89.62 72 VAL A N 1
ATOM 553 C CA . VAL A 1 72 ? -5.080 -7.215 -30.997 1.00 89.62 72 VAL A CA 1
ATOM 554 C C . VAL A 1 72 ? -4.820 -7.752 -32.400 1.00 89.62 72 VAL A C 1
ATOM 556 O O . VAL A 1 72 ? -5.554 -7.403 -33.310 1.00 89.62 72 VAL A O 1
ATOM 559 N N . GLU A 1 73 ? -3.823 -8.625 -32.575 1.00 89.31 73 GLU A N 1
ATOM 560 C CA . GLU A 1 73 ? -3.487 -9.227 -33.873 1.00 89.31 73 GLU A CA 1
ATOM 561 C C . GLU A 1 73 ? -4.665 -10.002 -34.482 1.00 89.31 73 GLU A C 1
ATOM 563 O O . GLU A 1 73 ? -4.869 -9.959 -35.692 1.00 89.31 73 GLU A O 1
ATOM 568 N N . ALA A 1 74 ? -5.445 -10.699 -33.652 1.00 90.62 74 ALA A N 1
ATOM 569 C CA . ALA A 1 74 ? -6.593 -11.485 -34.098 1.00 90.62 74 ALA A CA 1
ATOM 570 C C . ALA A 1 74 ? -7.739 -10.632 -34.674 1.00 90.62 74 ALA A C 1
ATOM 572 O O . ALA A 1 74 ? -8.523 -11.147 -35.472 1.00 90.62 74 ALA A O 1
ATOM 573 N N . ASP A 1 75 ? -7.817 -9.356 -34.291 1.00 92.12 75 ASP A N 1
ATOM 574 C CA . ASP A 1 75 ? -8.857 -8.419 -34.724 1.00 92.12 75 ASP A CA 1
ATOM 575 C C . ASP A 1 75 ? -8.440 -7.575 -35.952 1.00 92.12 75 ASP A C 1
ATOM 577 O O . ASP A 1 75 ? -9.237 -6.768 -36.433 1.00 92.12 75 ASP A O 1
ATOM 581 N N . LEU A 1 76 ? -7.213 -7.743 -36.470 1.00 90.81 76 LEU A N 1
ATOM 582 C CA . LEU A 1 76 ? -6.678 -6.966 -37.599 1.00 90.81 76 LEU A CA 1
ATOM 583 C C . LEU A 1 76 ? -7.068 -7.536 -38.967 1.00 90.81 76 LEU A C 1
ATOM 585 O O . LEU A 1 76 ? -7.151 -8.752 -39.166 1.00 90.81 76 LEU A O 1
ATOM 589 N N . GLU A 1 77 ? -7.221 -6.652 -39.956 1.00 92.44 77 GLU A N 1
ATOM 590 C CA . GLU A 1 77 ? -7.363 -7.073 -41.348 1.00 92.44 77 GLU A CA 1
ATOM 591 C C . GLU A 1 77 ? -6.026 -7.593 -41.921 1.00 92.44 77 GLU A C 1
ATOM 593 O O . GLU A 1 77 ? -4.942 -7.143 -41.530 1.00 92.44 77 GLU A O 1
ATOM 598 N N . PRO A 1 78 ? -6.055 -8.527 -42.895 1.00 89.00 78 PRO A N 1
ATOM 599 C CA . PRO A 1 78 ? -4.838 -9.026 -43.526 1.00 89.00 78 PRO A CA 1
ATOM 600 C C . PRO A 1 78 ? -3.969 -7.902 -44.111 1.00 89.00 78 PRO A C 1
ATOM 602 O O . PRO A 1 78 ? -4.343 -7.246 -45.081 1.00 89.00 78 PRO A O 1
ATOM 605 N N . GLY A 1 79 ? -2.763 -7.740 -43.562 1.00 86.56 79 GLY A N 1
ATOM 606 C CA . GLY A 1 79 ? -1.790 -6.736 -44.001 1.00 86.56 79 GLY A CA 1
ATOM 607 C C . GLY A 1 79 ? -1.722 -5.485 -43.123 1.00 86.56 79 GLY A C 1
ATOM 608 O O . GLY A 1 79 ? -0.826 -4.666 -43.336 1.00 86.56 79 GLY A O 1
ATOM 609 N N . GLU A 1 80 ? -2.596 -5.346 -42.125 1.00 90.94 80 GLU A N 1
ATOM 610 C CA . GLU A 1 80 ? -2.462 -4.307 -41.107 1.00 90.94 80 GLU A CA 1
ATOM 611 C C . GLU A 1 80 ? -1.329 -4.637 -40.128 1.00 90.94 80 GLU A C 1
ATOM 613 O O . GLU A 1 80 ? -1.115 -5.783 -39.735 1.00 90.94 80 GLU A O 1
ATOM 618 N N . ALA A 1 81 ? -0.567 -3.615 -39.739 1.00 88.06 81 ALA A N 1
ATOM 619 C CA . ALA A 1 81 ? 0.472 -3.762 -38.731 1.00 88.06 81 ALA A CA 1
ATOM 620 C C . ALA A 1 81 ? -0.137 -3.591 -37.341 1.00 88.06 81 ALA A C 1
ATOM 622 O O . ALA A 1 81 ? -0.825 -2.603 -37.082 1.00 88.06 81 ALA A O 1
ATOM 623 N N . ASN A 1 82 ? 0.185 -4.502 -36.425 1.00 87.75 82 ASN A N 1
ATOM 624 C CA . ASN A 1 82 ? -0.265 -4.383 -35.049 1.00 87.75 82 ASN A CA 1
ATOM 625 C C . ASN A 1 82 ? 0.276 -3.098 -34.406 1.00 87.75 82 ASN A C 1
ATOM 627 O O . ASN A 1 82 ? 1.498 -2.960 -34.256 1.00 87.75 82 ASN A O 1
ATOM 631 N N . PRO A 1 83 ? -0.605 -2.165 -33.995 1.00 84.75 83 PRO A N 1
ATOM 632 C CA . PRO A 1 83 ? -0.190 -0.859 -33.495 1.00 84.75 83 PRO A CA 1
ATOM 633 C C . PRO A 1 83 ? 0.585 -0.957 -32.178 1.00 84.75 83 PRO A C 1
ATOM 635 O O . PRO A 1 83 ? 1.308 -0.029 -31.826 1.00 84.75 83 PRO A O 1
ATOM 638 N N . MET A 1 84 ? 0.474 -2.077 -31.454 1.00 82.56 84 MET A N 1
ATOM 639 C CA . MET A 1 84 ? 1.256 -2.305 -30.241 1.00 82.56 84 MET A CA 1
ATOM 640 C C . MET A 1 84 ? 2.739 -2.556 -30.532 1.00 82.56 84 MET A C 1
ATOM 642 O O . MET A 1 84 ? 3.575 -2.280 -29.673 1.00 82.56 84 MET A O 1
ATOM 646 N N . GLY A 1 85 ? 3.060 -3.088 -31.718 1.00 81.25 85 GLY A N 1
ATOM 647 C CA . GLY A 1 85 ? 4.390 -3.580 -32.064 1.00 81.25 85 GLY A CA 1
ATOM 648 C C . GLY A 1 85 ? 4.789 -4.809 -31.240 1.00 81.25 85 GLY A C 1
ATOM 649 O O . GLY A 1 85 ? 4.676 -4.845 -30.013 1.00 81.25 85 GLY A O 1
ATOM 650 N N . ARG A 1 86 ? 5.287 -5.859 -31.899 1.00 79.12 86 ARG A N 1
ATOM 651 C CA . ARG A 1 86 ? 5.702 -7.065 -31.177 1.00 79.12 86 ARG A CA 1
ATOM 652 C C . ARG A 1 86 ? 6.937 -6.754 -30.336 1.00 79.12 86 ARG A C 1
ATOM 654 O O . ARG A 1 86 ? 8.018 -6.537 -30.883 1.00 79.12 86 ARG A O 1
ATOM 661 N N . ARG A 1 87 ? 6.794 -6.762 -29.011 1.00 81.12 87 ARG A N 1
ATOM 662 C CA . ARG A 1 87 ? 7.900 -6.534 -28.073 1.00 81.12 87 ARG A CA 1
ATOM 663 C C . ARG A 1 87 ? 7.926 -7.591 -26.979 1.00 81.12 87 ARG A C 1
ATOM 665 O O . ARG A 1 87 ? 6.886 -8.068 -26.538 1.00 81.12 87 ARG A O 1
ATOM 672 N N . ASN A 1 88 ? 9.130 -7.934 -26.539 1.00 82.69 88 ASN A N 1
ATOM 673 C CA . ASN A 1 88 ? 9.327 -8.764 -25.356 1.00 82.69 88 ASN A CA 1
ATOM 674 C C . ASN A 1 88 ? 9.338 -7.883 -24.106 1.00 82.69 88 ASN A C 1
ATOM 676 O O . ASN A 1 88 ? 9.648 -6.694 -24.191 1.00 82.69 88 ASN A O 1
ATOM 680 N N . TRP A 1 89 ? 9.056 -8.485 -22.953 1.00 88.44 89 TRP A N 1
ATOM 681 C CA . TRP A 1 89 ? 9.313 -7.850 -21.666 1.00 88.44 89 TRP A CA 1
ATOM 682 C C . TRP A 1 89 ? 10.799 -7.504 -21.530 1.00 88.44 89 TRP A C 1
ATOM 684 O O . TRP A 1 89 ? 11.669 -8.320 -21.851 1.00 88.44 89 TRP A O 1
ATOM 694 N N . THR A 1 90 ? 11.091 -6.295 -21.064 1.00 90.44 90 THR A N 1
ATOM 695 C CA . THR A 1 90 ? 12.452 -5.763 -20.969 1.00 90.44 90 THR A CA 1
ATOM 696 C C . THR A 1 90 ? 12.830 -5.393 -19.536 1.00 90.44 90 THR A C 1
ATOM 698 O O . THR A 1 90 ? 11.984 -5.285 -18.650 1.00 90.44 90 THR A O 1
ATOM 701 N N . ALA A 1 91 ? 14.118 -5.114 -19.315 1.00 91.75 91 ALA A N 1
ATOM 702 C CA . ALA A 1 91 ? 14.585 -4.508 -18.068 1.00 91.75 91 ALA A CA 1
ATOM 703 C C . ALA A 1 91 ? 13.845 -3.195 -17.755 1.00 91.75 91 ALA A C 1
ATOM 705 O O . ALA A 1 91 ? 13.522 -2.935 -16.601 1.00 91.75 91 ALA A O 1
ATOM 706 N N . GLY A 1 92 ? 13.543 -2.396 -18.787 1.00 91.88 92 GLY A N 1
ATOM 707 C CA . GLY A 1 92 ? 12.814 -1.136 -18.650 1.00 91.88 92 GLY A CA 1
ATOM 708 C C . GLY A 1 92 ? 11.388 -1.337 -18.144 1.00 91.88 92 GLY A C 1
ATOM 709 O O . GLY A 1 92 ? 10.955 -0.593 -17.273 1.00 91.88 92 GLY A O 1
ATOM 710 N N . ASP A 1 93 ? 10.690 -2.380 -18.606 1.00 91.81 93 ASP A N 1
ATOM 711 C CA . ASP A 1 93 ? 9.364 -2.734 -18.081 1.00 91.81 93 ASP A CA 1
ATOM 712 C C . ASP A 1 93 ? 9.437 -3.125 -16.601 1.00 91.81 93 ASP A C 1
ATOM 714 O O . ASP A 1 93 ? 8.602 -2.702 -15.806 1.00 91.81 93 ASP A O 1
ATOM 718 N N . ASN A 1 94 ? 10.476 -3.876 -16.214 1.00 92.12 94 ASN A N 1
ATOM 719 C CA . ASN A 1 94 ? 10.686 -4.279 -14.824 1.00 92.12 94 ASN A CA 1
ATOM 720 C C . ASN A 1 94 ? 10.959 -3.078 -13.906 1.00 92.12 94 ASN A C 1
ATOM 722 O O . ASN A 1 94 ? 10.416 -2.995 -12.807 1.00 92.12 94 ASN A O 1
ATOM 726 N N . VAL A 1 95 ? 11.791 -2.147 -14.375 1.00 94.75 95 VAL A N 1
ATOM 727 C CA . VAL A 1 95 ? 12.125 -0.895 -13.683 1.00 94.75 95 VAL A CA 1
ATOM 728 C C . VAL A 1 95 ? 10.909 0.023 -13.572 1.00 94.75 95 VAL A C 1
ATOM 730 O O . VAL A 1 95 ? 10.685 0.600 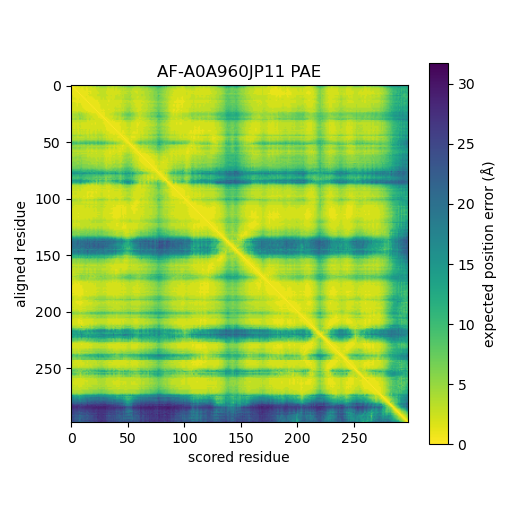-12.516 1.00 94.75 95 VAL A O 1
ATOM 733 N N . ASN A 1 96 ? 10.102 0.135 -14.627 1.00 92.81 96 ASN A N 1
ATOM 734 C CA . ASN A 1 96 ? 8.900 0.967 -14.619 1.00 92.81 96 ASN A CA 1
ATOM 735 C C . ASN A 1 96 ? 7.841 0.410 -13.651 1.00 92.81 96 ASN A C 1
ATOM 737 O O . ASN A 1 96 ? 7.294 1.116 -12.808 1.00 92.81 96 ASN A O 1
ATOM 741 N N . MET A 1 97 ? 7.613 -0.902 -13.705 1.00 93.56 97 MET A N 1
ATOM 742 C CA . MET A 1 97 ? 6.665 -1.578 -12.823 1.00 93.56 97 MET A CA 1
ATOM 743 C C . MET A 1 97 ? 7.070 -1.499 -11.342 1.00 93.56 97 MET A C 1
ATOM 745 O O . MET A 1 97 ? 6.191 -1.459 -10.483 1.00 93.56 97 MET A O 1
ATOM 749 N N . SER A 1 98 ? 8.369 -1.466 -11.012 1.00 94.62 98 SER A N 1
ATOM 750 C CA . SER A 1 98 ? 8.829 -1.495 -9.613 1.00 94.62 98 SER A CA 1
ATOM 751 C C . SER A 1 98 ? 8.450 -0.262 -8.795 1.00 94.62 98 SER A C 1
ATOM 753 O O . SER A 1 98 ? 8.418 -0.338 -7.568 1.00 94.62 98 SER A O 1
ATOM 755 N N . ILE A 1 99 ? 8.126 0.845 -9.464 1.00 94.50 99 ILE A N 1
ATOM 756 C CA . ILE A 1 99 ? 7.611 2.071 -8.844 1.00 94.50 99 ILE A CA 1
ATOM 757 C C . ILE A 1 99 ? 6.094 2.235 -9.027 1.00 94.50 99 ILE A C 1
ATOM 759 O O . ILE A 1 99 ? 5.542 3.283 -8.710 1.00 94.50 99 ILE A O 1
ATOM 763 N N . GLY A 1 100 ? 5.404 1.200 -9.519 1.00 92.06 100 GLY A N 1
ATOM 764 C CA . GLY A 1 100 ? 3.952 1.206 -9.704 1.00 92.06 100 GLY A CA 1
ATOM 765 C C . GLY A 1 100 ? 3.470 1.905 -10.977 1.00 92.06 100 GLY A C 1
ATOM 766 O O . GLY A 1 100 ? 2.288 2.217 -11.072 1.00 92.06 100 GLY A O 1
ATOM 767 N N . GLN A 1 101 ? 4.359 2.140 -11.945 1.00 91.19 101 GLN A N 1
ATOM 768 C CA . GLN A 1 101 ? 4.050 2.808 -13.209 1.00 91.19 101 GLN A CA 1
ATOM 769 C C . GLN A 1 101 ? 3.814 1.812 -14.359 1.00 91.19 101 GLN A C 1
ATOM 771 O O . GLN A 1 101 ? 4.038 0.600 -14.248 1.00 91.19 101 GLN A O 1
ATOM 776 N N . GLY A 1 102 ? 3.342 2.325 -15.498 1.00 88.06 102 GLY A N 1
ATOM 777 C CA . GLY A 1 102 ? 3.039 1.530 -16.689 1.00 88.06 102 GLY A CA 1
ATOM 778 C C . GLY A 1 102 ? 1.653 0.885 -16.631 1.00 88.06 102 GLY A C 1
ATOM 779 O O . GLY A 1 102 ? 0.643 1.574 -16.595 1.00 88.06 102 GLY A O 1
ATOM 780 N N . GLU A 1 103 ? 1.590 -0.447 -16.677 1.00 89.19 103 GLU A N 1
ATOM 781 C CA . GLU A 1 103 ? 0.324 -1.207 -16.743 1.00 89.19 103 GLU A CA 1
ATOM 782 C C . GLU A 1 103 ? -0.122 -1.769 -15.380 1.00 89.19 103 GLU A C 1
ATOM 784 O O . GLU A 1 103 ? -0.997 -2.643 -15.318 1.00 89.19 103 GLU A O 1
ATOM 789 N N . VAL A 1 104 ? 0.501 -1.284 -14.299 1.00 93.94 104 VAL A N 1
ATOM 790 C CA . VAL A 1 104 ? 0.137 -1.601 -12.916 1.00 93.94 104 VAL A CA 1
ATOM 791 C C . VAL A 1 104 ? -1.204 -0.956 -12.595 1.00 93.94 104 VAL A C 1
ATOM 793 O O . VAL A 1 104 ? -1.375 0.252 -12.710 1.00 93.94 104 VAL A O 1
ATOM 796 N N . LEU A 1 105 ? -2.161 -1.771 -12.161 1.00 93.62 105 LEU A N 1
ATOM 797 C CA . LEU A 1 105 ? -3.451 -1.320 -11.661 1.00 93.62 105 LEU A CA 1
ATOM 798 C C . LEU A 1 105 ? -3.693 -1.955 -10.299 1.00 93.62 105 LEU A C 1
ATOM 800 O O . LEU A 1 105 ? -3.690 -3.175 -10.163 1.00 93.62 105 LEU A O 1
ATOM 804 N N . VAL A 1 106 ? -3.961 -1.132 -9.297 1.00 94.38 106 VAL A N 1
ATOM 805 C CA . VAL A 1 106 ? -4.318 -1.585 -7.951 1.00 94.38 106 VAL A CA 1
ATOM 806 C C . VAL A 1 106 ? -5.547 -0.827 -7.481 1.00 94.38 106 VAL A C 1
ATOM 808 O O . VAL A 1 106 ? -5.721 0.352 -7.786 1.00 94.38 106 VAL A O 1
ATOM 811 N N . THR A 1 107 ? -6.430 -1.506 -6.761 1.00 95.38 107 THR A N 1
ATOM 812 C CA . THR A 1 107 ? -7.591 -0.859 -6.143 1.00 95.38 107 THR A CA 1
ATOM 813 C C . THR A 1 107 ? -7.223 -0.283 -4.770 1.00 95.38 107 THR A C 1
ATOM 815 O O . THR A 1 107 ? -6.333 -0.820 -4.102 1.00 95.38 107 THR A O 1
ATOM 818 N N . PRO A 1 108 ? -7.929 0.759 -4.286 1.00 95.50 108 PRO A N 1
ATOM 819 C CA . PRO A 1 108 ? -7.734 1.259 -2.924 1.00 95.50 108 PRO A CA 1
ATOM 820 C C . PRO A 1 108 ? -7.890 0.167 -1.854 1.00 95.50 108 PRO A C 1
ATOM 822 O O . PRO A 1 108 ? -7.142 0.144 -0.881 1.00 95.50 108 PRO A O 1
ATOM 825 N N . LEU A 1 109 ? -8.822 -0.776 -2.051 1.00 96.69 109 LEU A N 1
ATOM 826 C CA . LEU A 1 109 ? -9.042 -1.880 -1.115 1.00 96.69 109 LEU A CA 1
ATOM 827 C C . LEU A 1 109 ? -7.861 -2.861 -1.091 1.00 96.69 109 LEU A C 1
ATOM 829 O O . LEU A 1 109 ? -7.445 -3.274 -0.012 1.00 96.69 109 LEU A O 1
ATOM 833 N N . GLN A 1 110 ? -7.287 -3.192 -2.252 1.00 97.44 110 GLN A N 1
ATOM 834 C CA . GLN A 1 110 ? -6.070 -4.008 -2.324 1.00 97.44 110 GLN A CA 1
ATOM 835 C C . GLN A 1 110 ? -4.897 -3.331 -1.613 1.00 97.44 110 GLN A C 1
ATOM 837 O O . GLN A 1 110 ? -4.192 -3.987 -0.852 1.00 97.44 110 GLN A O 1
ATOM 842 N N . LEU A 1 111 ? -4.709 -2.020 -1.807 1.00 97.38 111 LEU A N 1
ATOM 843 C CA . LEU A 1 111 ? -3.668 -1.276 -1.095 1.00 97.38 111 LEU A CA 1
ATOM 844 C C . LEU A 1 111 ? -3.905 -1.294 0.416 1.00 97.38 111 LEU A C 1
ATOM 846 O O . LEU A 1 111 ? -2.999 -1.655 1.160 1.00 97.38 111 LEU A O 1
ATOM 850 N N . ALA A 1 112 ? -5.114 -0.970 0.880 1.00 97.62 112 ALA A N 1
ATOM 851 C CA . ALA A 1 112 ? -5.436 -1.022 2.306 1.00 97.62 112 ALA A CA 1
ATOM 852 C C . ALA A 1 112 ? -5.167 -2.420 2.897 1.00 97.62 112 ALA A C 1
ATOM 854 O O . ALA A 1 112 ? -4.547 -2.532 3.951 1.00 97.62 112 ALA A O 1
ATOM 855 N N . ASN A 1 113 ? -5.538 -3.493 2.191 1.00 97.56 113 ASN A N 1
ATOM 856 C CA . ASN A 1 113 ? -5.307 -4.857 2.664 1.00 97.56 113 ASN A CA 1
ATOM 857 C C . ASN A 1 113 ? -3.815 -5.252 2.671 1.00 97.56 113 ASN A C 1
ATOM 859 O O . ASN A 1 113 ? -3.336 -5.888 3.612 1.00 97.56 113 ASN A O 1
ATOM 863 N N . ALA A 1 114 ? -3.047 -4.826 1.664 1.00 97.81 114 ALA A N 1
ATOM 864 C CA . ALA A 1 114 ? -1.602 -5.041 1.609 1.00 97.81 114 ALA A CA 1
ATOM 865 C C . ALA A 1 114 ? -0.883 -4.353 2.784 1.00 97.81 114 ALA A C 1
ATOM 867 O O . ALA A 1 114 ? -0.059 -4.969 3.463 1.00 97.81 114 ALA A O 1
ATOM 868 N N . TYR A 1 115 ? -1.235 -3.098 3.084 1.00 98.12 115 TYR A N 1
ATOM 869 C CA . TYR A 1 115 ? -0.683 -2.387 4.241 1.00 98.12 115 TYR A CA 1
ATOM 870 C C . TYR A 1 115 ? -1.168 -2.975 5.572 1.00 98.12 115 TYR A C 1
ATOM 872 O O . TYR A 1 115 ? -0.369 -3.065 6.501 1.00 98.12 115 TYR A O 1
ATOM 880 N N . ALA A 1 116 ? -2.413 -3.452 5.668 1.00 97.50 116 ALA A N 1
ATOM 881 C CA . ALA A 1 116 ? -2.895 -4.185 6.840 1.00 97.50 116 ALA A CA 1
ATOM 882 C C . ALA A 1 116 ? -2.095 -5.479 7.083 1.00 97.50 116 ALA A C 1
ATOM 884 O O . ALA A 1 116 ? -1.747 -5.779 8.223 1.00 97.50 116 ALA A O 1
ATOM 885 N N . THR A 1 117 ? -1.725 -6.189 6.012 1.00 97.44 117 THR A N 1
ATOM 886 C CA . THR A 1 117 ? -0.877 -7.395 6.063 1.00 97.44 117 THR A CA 1
ATOM 887 C C . THR A 1 117 ? 0.524 -7.072 6.596 1.00 97.44 117 THR A C 1
ATOM 889 O O . THR A 1 117 ? 1.088 -7.819 7.389 1.00 97.44 117 THR A O 1
ATOM 892 N N . ILE A 1 118 ? 1.105 -5.930 6.216 1.00 97.00 118 ILE A N 1
ATOM 893 C CA . ILE A 1 118 ? 2.379 -5.458 6.793 1.00 97.00 118 ILE A CA 1
ATOM 894 C C . ILE A 1 118 ? 2.193 -5.075 8.269 1.00 97.00 118 ILE A C 1
ATOM 896 O O . ILE A 1 118 ? 3.043 -5.364 9.115 1.00 97.00 118 ILE A O 1
ATOM 900 N N . ALA A 1 119 ? 1.088 -4.407 8.589 1.00 96.25 119 ALA A N 1
ATOM 901 C CA . ALA A 1 119 ? 0.810 -3.898 9.922 1.00 96.25 119 ALA A CA 1
ATOM 902 C C . ALA A 1 119 ? 0.657 -5.028 10.954 1.00 96.25 119 ALA A C 1
ATOM 904 O O . ALA A 1 119 ? 1.203 -4.944 12.052 1.00 96.25 119 ALA A O 1
ATOM 905 N N . ASN A 1 120 ? -0.043 -6.103 10.591 1.00 94.88 120 ASN A N 1
ATOM 906 C CA . ASN A 1 120 ? -0.430 -7.176 11.507 1.00 94.88 120 ASN A CA 1
ATOM 907 C C . ASN A 1 120 ? 0.579 -8.334 11.619 1.00 94.88 120 ASN A C 1
ATOM 909 O O . ASN A 1 120 ? 0.262 -9.357 12.219 1.00 94.88 120 ASN A O 1
ATOM 913 N N . GLY A 1 121 ? 1.784 -8.199 11.058 1.00 94.38 121 GLY A N 1
ATOM 914 C CA . GLY A 1 121 ? 2.812 -9.237 11.169 1.00 94.38 121 GLY A CA 1
ATOM 915 C C . GLY A 1 121 ? 2.917 -10.196 9.982 1.00 94.38 121 GLY A C 1
ATOM 916 O O . GLY A 1 121 ? 3.687 -11.151 10.060 1.00 94.38 121 GLY A O 1
ATOM 917 N N . GLY A 1 122 ? 2.190 -9.955 8.890 1.00 96.06 122 GLY A N 1
ATOM 918 C CA . GLY A 1 122 ? 2.236 -10.774 7.678 1.00 96.06 122 GLY A CA 1
ATOM 919 C C . GLY A 1 122 ? 1.008 -11.639 7.441 1.00 96.06 122 GLY A C 1
ATOM 920 O O . GLY A 1 122 ? 1.029 -12.441 6.516 1.00 96.06 122 GLY A O 1
ATOM 921 N N . THR A 1 123 ? -0.046 -11.524 8.246 1.00 97.00 123 THR A N 1
ATOM 922 C CA . THR A 1 123 ? -1.256 -12.328 8.044 1.00 97.00 123 THR A CA 1
ATOM 923 C C . THR A 1 123 ? -2.154 -11.639 7.021 1.00 97.00 123 THR A C 1
ATOM 925 O O . THR A 1 123 ? -2.701 -10.565 7.281 1.00 97.00 123 THR A O 1
ATOM 928 N N . HIS A 1 124 ? -2.310 -12.244 5.847 1.00 96.88 124 HIS A N 1
ATOM 929 C CA . HIS A 1 124 ? -3.179 -11.726 4.800 1.00 96.88 124 HIS A CA 1
ATOM 930 C C . HIS A 1 124 ? -4.611 -12.194 5.050 1.00 96.88 124 HIS A C 1
ATOM 932 O O . HIS A 1 124 ? -4.923 -13.381 4.933 1.00 96.88 124 HIS A O 1
ATOM 938 N N . TYR A 1 125 ? -5.484 -11.261 5.422 1.00 96.69 125 TYR A N 1
ATOM 939 C CA . TYR A 1 125 ? -6.894 -11.549 5.652 1.00 96.69 125 TYR A CA 1
ATOM 940 C C . TYR A 1 125 ? -7.725 -11.210 4.422 1.00 96.69 125 TYR A C 1
ATOM 942 O O . TYR A 1 125 ? -7.492 -10.211 3.740 1.00 96.69 125 TYR A O 1
ATOM 950 N N . LYS A 1 126 ? -8.776 -11.992 4.205 1.00 96.62 126 LYS A N 1
ATOM 951 C CA . LYS A 1 126 ? -9.878 -11.601 3.334 1.00 96.62 126 LYS A CA 1
ATOM 952 C C . LYS A 1 126 ? -10.658 -10.443 3.974 1.00 96.62 126 LYS A C 1
ATOM 954 O O . LYS A 1 126 ? -11.136 -10.605 5.102 1.00 96.62 126 LYS A O 1
ATOM 959 N N . PRO A 1 127 ? -10.863 -9.302 3.290 1.00 95.88 127 PRO A N 1
ATOM 960 C CA . PRO A 1 127 ? -11.681 -8.220 3.824 1.00 95.88 127 PRO A CA 1
ATOM 961 C C . PRO A 1 127 ? -13.143 -8.651 4.007 1.00 95.88 127 PRO A C 1
ATOM 963 O O . PRO A 1 127 ? -13.776 -9.172 3.084 1.00 95.88 127 PRO A O 1
ATOM 966 N N . LEU A 1 128 ? -13.698 -8.390 5.191 1.00 94.38 128 LEU A N 1
ATOM 967 C CA . LEU A 1 128 ? -15.095 -8.663 5.531 1.00 94.38 128 LEU A CA 1
ATOM 968 C C . LEU A 1 128 ? -15.834 -7.356 5.808 1.00 94.38 128 LEU A C 1
ATOM 970 O O . LEU A 1 128 ? -15.342 -6.500 6.538 1.00 94.38 128 LEU A O 1
ATOM 974 N N . LEU A 1 129 ? -17.029 -7.219 5.233 1.00 92.50 129 LEU A N 1
ATOM 975 C CA . LEU A 1 129 ? -17.901 -6.062 5.457 1.00 92.50 129 LEU A CA 1
ATOM 976 C C . LEU A 1 129 ? -18.920 -6.308 6.577 1.00 92.50 129 LEU A C 1
ATOM 978 O O . LEU A 1 129 ? -19.300 -5.387 7.291 1.00 92.50 129 LEU A O 1
ATOM 982 N N . VAL A 1 130 ? -19.380 -7.552 6.713 1.00 90.75 130 VAL A N 1
ATOM 983 C CA . VAL A 1 130 ? -20.412 -7.949 7.672 1.00 90.75 130 VAL A CA 1
ATOM 984 C C . VAL A 1 130 ? -19.750 -8.752 8.779 1.00 90.75 130 VAL A C 1
ATOM 986 O O . VAL A 1 130 ? -19.085 -9.741 8.494 1.00 90.75 130 VAL A O 1
ATOM 989 N N . GLN A 1 131 ? -19.938 -8.333 10.031 1.00 89.81 131 GLN A N 1
ATOM 990 C CA . GLN A 1 131 ? -19.461 -9.075 11.202 1.00 89.81 131 GLN A CA 1
ATOM 991 C C . GLN A 1 131 ? -20.461 -10.156 11.628 1.00 89.81 131 GLN A C 1
ATOM 993 O O . GLN A 1 131 ? -20.078 -11.273 11.967 1.00 89.81 131 GLN A O 1
ATOM 998 N N . LYS A 1 132 ? -21.754 -9.824 11.622 1.00 90.69 132 LYS A N 1
ATOM 999 C CA . LYS A 1 132 ? -22.835 -10.741 11.979 1.00 90.69 132 LYS A CA 1
ATOM 1000 C C . LYS A 1 132 ? -24.161 -10.310 11.369 1.00 90.69 132 LYS A C 1
ATOM 1002 O O . LYS A 1 132 ? -24.383 -9.122 11.140 1.00 90.69 132 LYS A O 1
ATOM 1007 N N . VAL A 1 133 ? -25.043 -11.277 11.154 1.00 89.06 133 VAL A N 1
ATOM 1008 C CA . VAL A 1 133 ? -26.457 -11.061 10.844 1.00 89.06 133 VAL A CA 1
ATOM 1009 C C . VAL A 1 133 ? -27.255 -11.388 12.092 1.00 89.06 133 VAL A C 1
ATOM 1011 O O . VAL A 1 133 ? -27.110 -12.459 12.683 1.00 89.06 133 VAL A O 1
ATOM 1014 N N . VAL A 1 134 ? -28.098 -10.443 12.492 1.00 87.75 134 VAL A N 1
ATOM 1015 C CA . VAL A 1 134 ? -28.922 -10.552 13.689 1.00 87.75 134 VAL A CA 1
ATOM 1016 C C . VAL A 1 134 ? -30.395 -10.391 13.369 1.00 87.75 134 VAL A C 1
ATOM 1018 O O . VAL A 1 134 ? -30.765 -9.736 12.394 1.00 87.75 134 VAL A O 1
ATOM 1021 N N . LYS A 1 135 ? -31.235 -10.957 14.230 1.00 83.31 135 LYS A N 1
ATOM 1022 C CA . LYS A 1 135 ? -32.684 -10.820 14.183 1.00 83.31 135 LYS A CA 1
ATOM 1023 C C . LYS A 1 135 ? -33.194 -10.217 15.500 1.00 83.31 135 LYS A C 1
ATOM 1025 O O . LYS A 1 135 ? -32.804 -10.700 16.559 1.00 83.31 135 LYS A O 1
ATOM 1030 N N . PRO A 1 136 ? -34.068 -9.196 15.465 1.00 79.88 136 PRO A N 1
ATOM 1031 C CA . PRO A 1 136 ? -34.757 -8.718 16.665 1.00 79.88 136 PRO A CA 1
ATOM 1032 C C . PRO A 1 136 ? -35.565 -9.849 17.321 1.00 79.88 136 PRO A C 1
ATOM 1034 O O . PRO A 1 136 ? -36.212 -10.626 16.612 1.00 79.88 136 PRO A O 1
ATOM 1037 N N . THR A 1 137 ? -35.549 -9.948 18.653 1.00 82.62 137 THR A N 1
ATOM 1038 C CA . THR A 1 137 ? -36.399 -10.912 19.380 1.00 82.62 137 THR A CA 1
ATOM 1039 C C . THR A 1 137 ? -37.848 -10.425 19.485 1.00 82.62 137 THR A C 1
ATOM 1041 O O . THR A 1 137 ? -38.776 -11.233 19.481 1.00 82.62 137 THR A O 1
ATOM 1044 N N . ASP A 1 138 ? -38.038 -9.109 19.457 1.00 82.12 138 ASP A N 1
ATOM 1045 C CA . ASP A 1 138 ? -39.285 -8.385 19.243 1.00 82.12 138 ASP A CA 1
ATOM 1046 C C . ASP A 1 138 ? -39.166 -7.552 17.954 1.00 82.12 138 ASP A C 1
ATOM 1048 O O . ASP A 1 138 ? -38.264 -6.721 17.820 1.00 82.12 138 ASP A O 1
ATOM 1052 N N . ALA A 1 139 ? -40.057 -7.801 16.990 1.00 76.69 139 ALA A N 1
ATOM 1053 C CA . ALA A 1 139 ? -40.044 -7.148 15.681 1.00 76.69 139 ALA A CA 1
ATOM 1054 C C . ALA A 1 139 ? -40.473 -5.672 15.735 1.00 76.69 139 ALA A C 1
ATOM 1056 O O . ALA A 1 139 ? -40.148 -4.923 14.814 1.00 76.69 139 ALA A O 1
ATOM 1057 N N . ASP A 1 140 ? -41.160 -5.259 16.803 1.00 80.25 140 ASP A N 1
ATOM 1058 C CA . ASP A 1 140 ? -41.619 -3.880 16.994 1.00 80.25 140 ASP A CA 1
ATOM 1059 C C . ASP A 1 140 ? -40.541 -2.991 17.644 1.00 80.25 140 ASP A C 1
ATOM 1061 O O . ASP A 1 140 ? -40.724 -1.781 17.796 1.00 80.25 140 ASP A O 1
ATOM 1065 N N . LYS A 1 141 ? -39.395 -3.576 18.014 1.00 72.81 141 LYS A N 1
ATOM 1066 C CA . LYS A 1 141 ? -38.271 -2.887 18.652 1.00 72.81 141 LYS A CA 1
ATOM 1067 C C . LYS A 1 141 ? -37.016 -2.961 17.789 1.00 72.81 141 LYS A C 1
ATOM 1069 O O . LYS A 1 141 ? -36.760 -3.940 17.090 1.00 72.81 141 LYS A O 1
ATOM 1074 N N . ALA A 1 142 ? -36.178 -1.930 17.872 1.00 68.88 142 ALA A N 1
ATOM 1075 C CA . ALA A 1 142 ? -34.894 -1.932 17.179 1.00 68.88 142 ALA A CA 1
ATOM 1076 C C . ALA A 1 142 ? -33.991 -3.063 17.721 1.00 68.88 142 ALA A C 1
ATOM 1078 O O . ALA A 1 142 ? -33.981 -3.293 18.929 1.00 68.88 142 ALA A O 1
ATOM 1079 N N . PRO A 1 143 ? -33.182 -3.736 16.883 1.00 66.38 143 PRO A N 1
ATOM 1080 C CA . PRO A 1 143 ? -32.217 -4.737 17.352 1.00 66.38 143 PRO A CA 1
ATOM 1081 C C . PRO A 1 143 ? -31.069 -4.157 18.201 1.00 66.38 143 PRO A C 1
ATOM 1083 O O . PRO A 1 143 ? -30.263 -4.911 18.733 1.00 66.38 143 PRO A O 1
ATOM 1086 N N . THR A 1 144 ? -30.967 -2.830 18.316 1.00 70.06 144 THR A N 1
ATOM 1087 C CA . THR A 1 144 ? -30.035 -2.138 19.224 1.00 70.06 144 THR A CA 1
ATOM 1088 C C . THR A 1 144 ? -30.671 -1.774 20.571 1.00 70.06 144 THR A C 1
ATOM 1090 O O . THR A 1 144 ? -29.997 -1.179 21.407 1.00 70.06 144 THR A O 1
ATOM 1093 N N . ASP A 1 145 ? -31.966 -2.043 20.773 1.00 75.38 145 ASP A N 1
ATOM 1094 C CA . ASP A 1 145 ? -32.661 -1.750 22.030 1.00 75.38 145 ASP A CA 1
ATOM 1095 C C . ASP A 1 145 ? -32.154 -2.708 23.135 1.00 75.38 145 ASP A C 1
ATOM 1097 O O . ASP A 1 145 ? -32.180 -3.927 22.934 1.00 75.38 145 ASP A O 1
ATOM 1101 N N . PRO A 1 146 ? -31.678 -2.196 24.292 1.00 78.19 146 PRO A N 1
ATOM 1102 C CA . PRO A 1 146 ? -31.198 -3.022 25.403 1.00 78.19 146 PRO A CA 1
ATOM 1103 C C . PRO A 1 146 ? -32.221 -4.054 25.897 1.00 78.19 146 PRO A C 1
ATOM 1105 O O . PRO A 1 146 ? -31.832 -5.126 26.360 1.00 78.19 146 PRO A O 1
ATOM 1108 N N . ASP A 1 147 ? -33.515 -3.745 25.769 1.00 82.06 147 ASP A N 1
ATOM 1109 C CA . ASP A 1 147 ? -34.630 -4.605 26.169 1.00 82.06 147 ASP A CA 1
ATOM 1110 C C . ASP A 1 147 ? -35.114 -5.522 25.023 1.00 82.06 147 ASP A C 1
ATOM 1112 O O . ASP A 1 147 ? -36.151 -6.181 25.144 1.00 82.06 147 ASP A O 1
ATOM 1116 N N . ASN A 1 148 ? -34.386 -5.558 23.900 1.00 80.50 148 ASN A N 1
ATOM 1117 C CA . ASN A 1 148 ? -34.623 -6.410 22.732 1.00 80.50 148 ASN A CA 1
ATOM 1118 C C . ASN A 1 148 ? -33.305 -7.040 22.247 1.00 80.50 148 ASN A C 1
ATOM 1120 O O . ASN A 1 148 ? -32.818 -6.704 21.161 1.00 80.50 148 ASN A O 1
ATOM 1124 N N . PRO A 1 149 ? -32.683 -7.936 23.038 1.00 78.75 149 PRO A N 1
ATOM 1125 C CA . PRO A 1 149 ? -31.405 -8.511 22.660 1.00 78.75 149 PRO A CA 1
ATOM 1126 C C . PRO A 1 149 ? -31.556 -9.245 21.318 1.00 78.75 149 PRO A C 1
ATOM 1128 O O . PRO A 1 149 ? -32.442 -10.097 21.187 1.00 78.75 149 PRO A O 1
ATOM 1131 N N . PRO A 1 150 ? -30.731 -8.920 20.313 1.00 82.69 150 PRO A N 1
ATOM 1132 C CA . PRO A 1 150 ? -30.801 -9.578 19.022 1.00 82.69 150 PRO A CA 1
ATOM 1133 C C . PRO A 1 150 ? -30.394 -11.053 19.125 1.00 82.69 150 PRO A C 1
ATOM 1135 O O . PRO A 1 150 ? -29.399 -11.389 19.767 1.00 82.69 150 PRO A O 1
ATOM 1138 N N . GLU A 1 151 ? -31.118 -11.927 18.429 1.00 85.88 151 GLU A N 1
ATOM 1139 C CA . GLU A 1 151 ? -30.695 -13.302 18.164 1.00 85.88 151 GLU A CA 1
ATOM 1140 C C . GLU A 1 151 ? -29.652 -13.297 17.037 1.00 85.88 151 GLU A C 1
ATOM 1142 O O . GLU A 1 151 ? -29.882 -12.735 15.962 1.00 85.88 151 GLU A O 1
ATOM 1147 N N . GLU A 1 152 ? -28.491 -13.910 17.269 1.00 89.19 152 GLU A N 1
ATOM 1148 C CA . GLU A 1 152 ? -27.455 -14.051 16.244 1.00 89.19 152 GLU A CA 1
ATOM 1149 C C . GLU A 1 152 ? -27.818 -15.191 15.293 1.00 89.19 152 GLU A C 1
ATOM 1151 O O . GLU A 1 152 ? -27.912 -16.348 15.695 1.00 89.19 152 GLU A O 1
ATOM 1156 N N . ILE A 1 153 ? -28.026 -14.854 14.021 1.00 91.56 153 ILE A N 1
ATOM 1157 C CA . ILE A 1 153 ? -28.351 -15.825 12.972 1.00 91.56 153 ILE A CA 1
ATOM 1158 C C . ILE A 1 153 ? -27.068 -16.388 12.367 1.00 91.56 153 ILE A C 1
ATOM 1160 O O . ILE A 1 153 ? -26.953 -17.590 12.138 1.00 91.56 153 ILE A O 1
ATOM 1164 N N . GLU A 1 154 ? -26.100 -15.512 12.108 1.00 92.62 154 GLU A N 1
ATOM 1165 C CA . GLU A 1 154 ? -24.833 -15.876 11.487 1.00 92.62 154 GLU A CA 1
ATOM 1166 C C . GLU A 1 154 ? -23.722 -14.937 11.956 1.00 92.62 154 GLU A C 1
ATOM 1168 O O . GLU A 1 154 ? -23.920 -13.723 12.038 1.00 92.62 154 GLU A O 1
ATOM 1173 N N . VAL A 1 155 ? -22.547 -15.498 12.244 1.00 92.38 155 VAL A N 1
ATOM 1174 C CA . VAL A 1 155 ? -21.340 -14.760 12.633 1.00 92.38 155 VAL A CA 1
ATOM 1175 C C . VAL A 1 155 ? -20.250 -15.037 11.605 1.00 92.38 155 VAL A C 1
ATOM 1177 O O . VAL A 1 155 ? -19.921 -16.191 11.329 1.00 92.38 155 VAL A O 1
ATOM 1180 N N . PHE A 1 156 ? -19.670 -13.974 11.056 1.00 93.69 156 PHE A N 1
ATOM 1181 C CA . PHE A 1 156 ? -18.630 -14.043 10.036 1.00 93.69 156 PHE A CA 1
ATOM 1182 C C . PHE A 1 156 ? -17.263 -13.859 10.696 1.00 93.69 156 PHE A C 1
ATOM 1184 O O . PHE A 1 156 ? -16.874 -12.753 11.071 1.00 93.69 156 PHE A O 1
ATOM 1191 N N . ASN A 1 157 ? -16.532 -14.962 10.853 1.00 94.31 157 ASN A N 1
ATOM 1192 C CA . ASN A 1 157 ? -15.187 -14.940 11.425 1.00 94.31 157 ASN A CA 1
ATOM 1193 C C . ASN A 1 157 ? -14.143 -14.493 10.385 1.00 94.31 157 ASN A C 1
ATOM 1195 O O . ASN A 1 157 ? -14.312 -14.802 9.202 1.00 94.31 157 ASN A O 1
ATOM 1199 N N . PRO A 1 158 ? -13.046 -13.830 10.806 1.00 94.62 158 PRO A N 1
ATOM 1200 C CA . PRO A 1 158 ? -11.932 -13.501 9.919 1.00 94.62 158 PRO A CA 1
ATOM 1201 C C . PRO A 1 158 ? -11.403 -14.730 9.172 1.00 94.62 158 PRO A C 1
ATOM 1203 O O . PRO A 1 158 ? -11.218 -15.793 9.766 1.00 94.62 158 PRO A O 1
ATOM 1206 N N . VAL A 1 159 ? -11.127 -14.569 7.876 1.00 95.69 159 VAL A N 1
ATOM 1207 C CA . VAL A 1 159 ? -10.571 -15.623 7.017 1.00 95.69 159 VAL A CA 1
ATOM 1208 C C . VAL A 1 159 ? -9.131 -15.262 6.673 1.00 95.69 159 VAL A C 1
ATOM 1210 O O . VAL A 1 159 ? -8.885 -14.194 6.112 1.00 95.69 159 VAL A O 1
ATOM 1213 N N . VAL A 1 160 ? -8.192 -16.140 7.032 1.00 96.88 160 VAL A N 1
ATOM 1214 C CA . VAL A 1 160 ? -6.777 -16.029 6.650 1.00 96.88 160 VAL A CA 1
ATOM 1215 C C . VAL A 1 160 ? -6.611 -16.651 5.268 1.00 96.88 160 VAL A C 1
ATOM 1217 O O . VAL A 1 160 ? -6.872 -17.841 5.104 1.00 96.88 160 VAL A O 1
ATOM 1220 N N . GLU A 1 161 ? -6.193 -15.847 4.298 1.00 95.31 161 GLU A N 1
ATOM 1221 C CA . GLU A 1 161 ? -5.896 -16.291 2.932 1.00 95.31 161 GLU A CA 1
ATOM 1222 C C . GLU A 1 161 ? -4.437 -16.747 2.815 1.00 95.31 161 GLU A C 1
ATOM 1224 O O . GLU A 1 161 ? -4.153 -17.758 2.178 1.00 95.31 161 GLU A O 1
ATOM 1229 N N . ASP A 1 162 ? -3.512 -16.039 3.474 1.00 95.25 162 ASP A N 1
ATOM 1230 C CA . ASP A 1 162 ? -2.088 -16.383 3.468 1.00 95.25 162 ASP A CA 1
ATOM 1231 C C . ASP A 1 162 ? -1.371 -15.901 4.742 1.00 95.25 162 ASP A C 1
ATOM 1233 O O . ASP A 1 162 ? -1.836 -15.005 5.454 1.00 95.25 162 ASP A O 1
ATOM 1237 N N . GLN A 1 163 ? -0.209 -16.486 5.020 1.00 96.81 163 GLN A N 1
ATOM 1238 C CA . GLN A 1 163 ? 0.720 -16.047 6.053 1.00 96.81 163 GLN A CA 1
ATOM 1239 C C . GLN A 1 163 ? 2.093 -15.813 5.425 1.00 96.81 163 GLN A C 1
ATOM 1241 O O . GLN A 1 163 ? 2.830 -16.745 5.106 1.00 96.81 163 GLN A O 1
ATOM 1246 N N . LEU A 1 164 ? 2.465 -14.543 5.297 1.00 96.12 164 LEU A N 1
ATOM 1247 C CA . LEU A 1 164 ? 3.712 -14.150 4.664 1.00 96.12 164 LEU A CA 1
ATOM 1248 C C . LEU A 1 164 ? 4.884 -14.411 5.607 1.00 96.12 164 LEU A C 1
ATOM 1250 O O . LEU A 1 164 ? 4.912 -13.959 6.756 1.00 96.12 164 LEU A O 1
ATOM 1254 N N . GLU A 1 165 ? 5.890 -15.098 5.080 1.00 94.31 165 GLU A N 1
ATOM 1255 C CA . GLU A 1 165 ? 7.160 -15.307 5.758 1.00 94.31 165 GL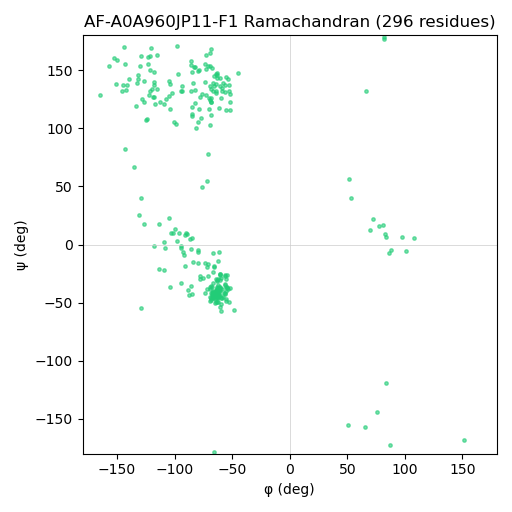U A CA 1
ATOM 1256 C C . GLU A 1 165 ? 8.177 -14.241 5.349 1.00 94.31 165 GLU A C 1
ATOM 1258 O O . GLU A 1 165 ? 8.403 -13.967 4.166 1.00 94.31 165 GLU A O 1
ATOM 1263 N N . PHE A 1 166 ? 8.839 -13.658 6.347 1.00 94.38 166 PHE A N 1
ATOM 1264 C CA . PHE A 1 166 ? 9.862 -12.641 6.144 1.00 94.38 166 PHE A CA 1
ATOM 1265 C C . PHE A 1 166 ? 11.227 -13.181 6.547 1.00 94.38 166 PHE A C 1
ATOM 1267 O O . PHE A 1 166 ? 11.445 -13.571 7.693 1.00 94.38 166 PHE A O 1
ATOM 1274 N N . GLY A 1 167 ? 12.165 -13.150 5.600 1.00 93.94 167 GLY A N 1
ATOM 1275 C CA . GLY A 1 167 ? 13.568 -13.459 5.865 1.00 93.94 167 GLY A CA 1
ATOM 1276 C C . GLY A 1 167 ? 14.244 -12.444 6.793 1.00 93.94 167 GLY A C 1
ATOM 1277 O O . GLY A 1 167 ? 13.640 -11.473 7.252 1.00 93.94 167 GLY A O 1
ATOM 1278 N N . THR A 1 168 ? 15.531 -12.662 7.044 1.00 95.31 168 THR A N 1
ATOM 1279 C CA . THR A 1 168 ? 16.354 -11.811 7.910 1.00 95.31 168 THR A CA 1
ATOM 1280 C C . THR A 1 168 ? 17.247 -10.897 7.072 1.00 95.31 168 THR A C 1
ATOM 1282 O O . THR A 1 168 ? 17.953 -11.354 6.174 1.00 95.31 168 THR A O 1
ATOM 1285 N N . ALA A 1 169 ? 17.230 -9.605 7.387 1.00 89.69 169 ALA A N 1
ATOM 1286 C CA . ALA A 1 169 ? 18.126 -8.601 6.840 1.00 89.69 169 ALA A CA 1
ATOM 1287 C C . ALA A 1 169 ? 19.566 -8.802 7.338 1.00 89.69 169 ALA A C 1
ATOM 1289 O O . ALA A 1 169 ? 19.827 -9.472 8.337 1.00 89.69 169 ALA A O 1
ATOM 1290 N N . GLN A 1 170 ? 20.521 -8.154 6.669 1.00 86.81 170 GLN A N 1
ATOM 1291 C CA . GLN A 1 170 ? 21.942 -8.234 7.033 1.00 86.81 170 GLN A CA 1
ATOM 1292 C C . GLN A 1 170 ? 22.246 -7.715 8.447 1.00 86.81 170 GLN A C 1
ATOM 1294 O O . GLN A 1 170 ? 23.226 -8.137 9.051 1.00 86.81 170 GLN A O 1
ATOM 1299 N N . ASP A 1 171 ? 21.415 -6.814 8.975 1.00 88.38 171 ASP A N 1
ATOM 1300 C CA . ASP A 1 171 ? 21.546 -6.244 10.320 1.00 88.38 171 ASP A CA 1
ATOM 1301 C C . ASP A 1 171 ? 20.878 -7.097 11.418 1.00 88.38 171 ASP A C 1
ATOM 1303 O O . ASP A 1 171 ? 20.848 -6.696 12.580 1.00 88.38 171 ASP A O 1
ATOM 1307 N N . GLY A 1 172 ? 20.352 -8.276 11.064 1.00 92.81 172 GLY A N 1
ATOM 1308 C CA . GLY A 1 172 ? 19.711 -9.217 11.982 1.00 92.81 172 GLY A CA 1
ATOM 1309 C C . GLY A 1 172 ? 18.220 -8.968 12.224 1.00 92.81 172 GLY A C 1
ATOM 1310 O O . GLY A 1 172 ? 17.568 -9.810 12.841 1.00 92.81 172 GLY A O 1
ATOM 1311 N N . ARG A 1 173 ? 17.651 -7.862 11.727 1.00 94.38 173 ARG A N 1
ATOM 1312 C CA . ARG A 1 173 ? 16.199 -7.629 11.778 1.00 94.38 173 ARG A CA 1
ATOM 1313 C C . ARG A 1 173 ? 15.470 -8.511 10.773 1.00 94.38 173 ARG A C 1
ATOM 1315 O O . ARG A 1 173 ? 16.035 -8.887 9.750 1.00 94.38 173 ARG A O 1
ATOM 1322 N N . SER A 1 174 ? 14.194 -8.810 11.001 1.00 96.62 174 SER A N 1
ATOM 1323 C CA . SER A 1 174 ? 13.370 -9.377 9.928 1.00 96.62 174 SER A CA 1
ATOM 1324 C C . SER A 1 174 ? 13.147 -8.335 8.826 1.00 96.62 174 SER A C 1
ATOM 1326 O O . SER A 1 174 ? 13.112 -7.130 9.088 1.00 96.62 174 SER A O 1
ATOM 1328 N N . HIS A 1 175 ? 12.950 -8.774 7.582 1.00 95.38 175 HIS A N 1
ATOM 1329 C CA . HIS A 1 175 ? 12.582 -7.868 6.492 1.00 95.38 175 HIS A CA 1
ATOM 1330 C C . HIS A 1 175 ? 11.304 -7.085 6.822 1.00 95.38 175 HIS A C 1
ATOM 1332 O O . HIS A 1 175 ? 11.220 -5.907 6.492 1.00 95.38 175 HIS A O 1
ATOM 1338 N N . LEU A 1 176 ? 10.361 -7.686 7.555 1.00 96.06 176 LEU A N 1
ATOM 1339 C CA . LEU A 1 176 ? 9.172 -6.991 8.044 1.00 96.06 176 LEU A CA 1
ATOM 1340 C C . LEU A 1 176 ? 9.519 -5.800 8.947 1.00 96.06 176 LEU A C 1
ATOM 1342 O O . LEU A 1 176 ? 8.993 -4.712 8.745 1.00 96.06 176 LEU A O 1
ATOM 1346 N N . GLN A 1 177 ? 10.433 -5.973 9.905 1.00 96.06 177 GLN A N 1
ATOM 1347 C CA . GLN A 1 177 ? 10.866 -4.883 10.786 1.00 96.06 177 GLN A CA 1
ATOM 1348 C C . GLN A 1 177 ? 11.541 -3.748 10.003 1.00 96.06 177 GLN A C 1
ATOM 1350 O O . GLN A 1 177 ? 11.391 -2.579 10.354 1.00 96.06 177 GLN A O 1
ATOM 1355 N N . VAL A 1 178 ? 12.272 -4.075 8.932 1.00 96.88 178 VAL A N 1
ATOM 1356 C CA . VAL A 1 178 ? 12.868 -3.078 8.027 1.00 96.88 178 VAL A CA 1
ATOM 1357 C C . VAL A 1 178 ? 11.781 -2.310 7.267 1.00 96.88 178 VAL A C 1
ATOM 1359 O O . VAL A 1 178 ? 11.859 -1.083 7.187 1.00 96.88 178 VAL A O 1
ATOM 1362 N N . LEU A 1 179 ? 10.759 -3.007 6.754 1.00 96.31 179 LEU A N 1
ATOM 1363 C CA . LEU A 1 179 ? 9.607 -2.392 6.086 1.00 96.31 179 LEU A CA 1
ATOM 1364 C C . LEU A 1 179 ? 8.854 -1.453 7.036 1.00 96.31 179 LEU A C 1
ATOM 1366 O O . LEU A 1 179 ? 8.688 -0.274 6.730 1.00 96.31 179 LEU A O 1
ATOM 1370 N N . GLN A 1 180 ? 8.464 -1.953 8.212 1.00 96.62 180 GLN A N 1
ATOM 1371 C CA . GLN A 1 180 ? 7.714 -1.195 9.215 1.00 96.62 180 GLN A CA 1
ATOM 1372 C C . GLN A 1 180 ? 8.481 0.055 9.661 1.00 96.62 180 GLN A C 1
ATOM 1374 O O . GLN A 1 180 ? 7.929 1.152 9.629 1.00 96.62 180 GLN A O 1
ATOM 1379 N N . ALA A 1 181 ? 9.779 -0.069 9.958 1.00 96.75 181 ALA A N 1
ATOM 1380 C CA . ALA A 1 181 ? 10.613 1.079 10.314 1.00 96.75 181 ALA A CA 1
ATOM 1381 C C . ALA A 1 181 ? 10.753 2.097 9.165 1.00 96.75 181 ALA A C 1
ATOM 1383 O O . ALA A 1 181 ? 10.909 3.294 9.407 1.00 96.75 181 ALA A O 1
ATOM 1384 N N . GLY A 1 182 ? 10.708 1.634 7.912 1.00 97.69 182 GLY A N 1
ATOM 1385 C CA . GLY A 1 182 ? 10.729 2.494 6.732 1.00 97.69 182 GLY A CA 1
ATOM 1386 C C . GLY A 1 182 ? 9.441 3.302 6.587 1.00 97.69 182 GLY A C 1
ATOM 1387 O O . GLY A 1 182 ? 9.506 4.510 6.371 1.00 97.69 182 GLY A O 1
ATOM 1388 N N . PHE A 1 183 ? 8.285 2.655 6.763 1.00 98.44 183 PHE A N 1
ATOM 1389 C CA . PHE A 1 183 ? 6.972 3.306 6.716 1.00 98.44 183 PHE A CA 1
ATOM 1390 C C . PHE A 1 183 ? 6.725 4.240 7.906 1.00 98.44 183 PHE A C 1
ATOM 1392 O O . PHE A 1 183 ? 6.157 5.315 7.733 1.00 98.44 183 PHE A O 1
ATOM 1399 N N . GLU A 1 184 ? 7.194 3.902 9.108 1.00 97.94 184 GLU A N 1
ATOM 1400 C CA . GLU A 1 184 ? 7.191 4.844 10.238 1.00 97.94 184 GLU A CA 1
ATOM 1401 C C . GLU A 1 184 ? 8.058 6.077 9.948 1.00 97.94 184 GLU A C 1
ATOM 1403 O O . GLU A 1 184 ? 7.697 7.203 10.298 1.00 97.94 184 GLU A O 1
ATOM 1408 N N . GLY A 1 185 ? 9.196 5.882 9.273 1.00 98.00 185 GLY A N 1
ATOM 1409 C CA . GLY A 1 185 ? 10.096 6.963 8.886 1.00 98.00 185 GLY A CA 1
ATOM 1410 C C . GLY A 1 185 ? 9.447 7.991 7.958 1.00 98.00 185 GLY A C 1
ATOM 1411 O O . GLY A 1 185 ? 9.787 9.167 8.040 1.00 98.00 185 GLY A O 1
ATOM 1412 N N . VAL A 1 186 ? 8.482 7.591 7.124 1.00 98.19 186 VAL A N 1
ATOM 1413 C CA . VAL A 1 186 ? 7.802 8.489 6.171 1.00 98.19 186 VAL A CA 1
ATOM 1414 C C . VAL A 1 186 ? 7.165 9.701 6.857 1.00 98.19 186 VAL A C 1
ATOM 1416 O O . VAL A 1 186 ? 7.188 10.788 6.282 1.00 98.19 186 VAL A O 1
ATOM 1419 N N . ILE A 1 187 ? 6.645 9.533 8.074 1.00 97.38 187 ILE A N 1
ATOM 1420 C CA . ILE A 1 187 ? 6.001 10.607 8.847 1.00 97.38 187 ILE A CA 1
ATOM 1421 C C . ILE A 1 187 ? 6.822 11.065 10.059 1.00 97.38 187 ILE A C 1
ATOM 1423 O O . ILE A 1 187 ? 6.641 12.188 10.515 1.00 97.38 187 ILE A O 1
ATOM 1427 N N . ASN A 1 188 ? 7.746 10.245 10.576 1.00 94.62 188 ASN A N 1
ATOM 1428 C CA . ASN A 1 188 ? 8.474 10.540 11.822 1.00 94.62 188 ASN A CA 1
ATOM 1429 C C . ASN A 1 188 ? 9.956 10.905 11.625 1.00 94.62 188 ASN A C 1
ATOM 1431 O O . ASN A 1 188 ? 10.657 11.194 12.594 1.00 94.62 188 ASN A O 1
ATOM 1435 N N . ASN A 1 189 ? 10.471 10.867 10.396 1.00 95.88 189 ASN A N 1
ATOM 1436 C CA . ASN A 1 189 ? 11.844 11.257 10.082 1.00 95.88 189 ASN A CA 1
ATOM 1437 C C . ASN A 1 189 ? 11.860 12.638 9.421 1.00 95.88 189 ASN A C 1
ATOM 1439 O O . ASN A 1 189 ? 11.084 12.860 8.505 1.00 95.88 189 ASN A O 1
ATOM 1443 N N . GLY A 1 190 ? 12.802 13.521 9.770 1.00 94.81 190 GLY A N 1
ATOM 1444 C CA . GLY A 1 190 ? 12.930 14.851 9.141 1.00 94.81 190 GLY A CA 1
ATOM 1445 C C . GLY A 1 190 ? 13.223 14.849 7.630 1.00 94.81 190 GLY A C 1
ATOM 1446 O O . GLY A 1 190 ? 13.267 15.899 7.005 1.00 94.81 190 GLY A O 1
ATOM 1447 N N . ARG A 1 191 ? 13.469 13.678 7.028 1.00 94.88 191 ARG A N 1
ATOM 1448 C CA . ARG A 1 191 ? 13.582 13.477 5.572 1.00 94.88 191 ARG A CA 1
ATOM 1449 C C . ARG A 1 191 ? 12.401 12.698 4.982 1.00 94.88 191 ARG A C 1
ATOM 1451 O O . ARG A 1 191 ? 12.436 12.340 3.807 1.00 94.88 191 ARG A O 1
ATOM 1458 N N . GLY A 1 192 ? 11.425 12.346 5.809 1.00 97.00 192 GLY A N 1
ATOM 1459 C CA . GLY A 1 192 ? 10.255 11.572 5.435 1.00 97.00 192 GLY A CA 1
ATOM 1460 C C . GLY A 1 192 ? 9.329 12.381 4.538 1.00 97.00 192 GLY A C 1
ATOM 1461 O O . GLY A 1 192 ? 9.058 13.548 4.802 1.00 97.00 192 GLY A O 1
ATOM 1462 N N . THR A 1 193 ? 8.827 11.749 3.479 1.00 96.44 193 THR A N 1
ATOM 1463 C CA . THR A 1 193 ? 7.987 12.423 2.466 1.00 96.44 193 THR A CA 1
ATOM 1464 C C . THR A 1 193 ? 6.666 12.992 2.990 1.00 96.44 193 THR A C 1
ATOM 1466 O O . THR A 1 193 ? 6.037 13.780 2.295 1.00 96.44 193 THR A O 1
ATOM 1469 N N . ALA A 1 194 ? 6.233 12.604 4.189 1.00 96.56 194 ALA A N 1
ATOM 1470 C CA . ALA A 1 194 ? 5.022 13.107 4.824 1.00 96.56 194 ALA A CA 1
ATOM 1471 C C . ALA A 1 194 ? 5.279 13.641 6.241 1.00 96.56 194 ALA A C 1
ATOM 1473 O O . ALA A 1 194 ? 4.336 13.774 7.016 1.00 96.56 194 ALA A O 1
ATOM 1474 N N . ASN A 1 195 ? 6.536 13.930 6.597 1.00 96.56 195 ASN A N 1
ATOM 1475 C CA . ASN A 1 195 ? 6.891 14.410 7.932 1.00 96.56 195 ASN A CA 1
ATOM 1476 C C . ASN A 1 195 ? 6.291 15.787 8.233 1.00 96.56 195 ASN A C 1
ATOM 1478 O O . ASN A 1 195 ? 5.604 15.936 9.242 1.00 96.56 195 ASN A O 1
ATOM 1482 N N . ASP A 1 196 ? 6.473 16.744 7.322 1.00 95.06 196 ASP A N 1
ATOM 1483 C CA . ASP A 1 196 ? 5.906 18.089 7.460 1.00 95.06 196 ASP A CA 1
ATOM 1484 C C . ASP A 1 196 ? 4.374 18.044 7.457 1.00 95.06 196 ASP A C 1
ATOM 1486 O O . ASP A 1 196 ? 3.738 18.626 8.327 1.00 95.06 196 ASP A O 1
ATOM 1490 N N . MET A 1 197 ? 3.773 17.267 6.545 1.00 94.31 197 MET A N 1
ATOM 1491 C CA . MET A 1 197 ? 2.322 17.040 6.514 1.00 94.31 197 MET A CA 1
ATOM 1492 C C . MET A 1 197 ? 1.812 16.496 7.851 1.00 94.31 197 MET A C 1
ATOM 1494 O O . MET A 1 197 ? 0.854 17.015 8.417 1.00 94.31 197 MET A O 1
ATOM 1498 N N . TRP A 1 198 ? 2.460 15.465 8.392 1.00 95.94 198 TRP A N 1
ATOM 1499 C CA . TRP A 1 198 ? 2.028 14.858 9.645 1.00 95.94 198 TRP A CA 1
ATOM 1500 C C . TRP A 1 198 ? 2.043 15.862 10.805 1.00 95.94 198 TRP A C 1
ATOM 1502 O O . TRP A 1 198 ? 1.109 15.878 11.608 1.00 95.94 198 TRP A O 1
ATOM 1512 N N . ALA A 1 199 ? 3.064 16.724 10.864 1.00 93.00 199 ALA A N 1
ATOM 1513 C CA . ALA A 1 199 ? 3.161 17.797 11.848 1.00 93.00 199 ALA A CA 1
ATOM 1514 C C . ALA A 1 199 ? 2.100 18.893 11.630 1.00 93.00 199 ALA A C 1
ATOM 1516 O O . ALA A 1 199 ? 1.399 19.251 12.578 1.00 93.00 199 ALA A O 1
ATOM 1517 N N . ASP A 1 200 ? 1.939 19.373 10.393 1.00 92.44 200 ASP A N 1
ATOM 1518 C CA . ASP A 1 200 ? 1.008 20.448 10.020 1.00 92.44 200 ASP A CA 1
ATOM 1519 C C . ASP A 1 200 ? -0.456 20.085 10.327 1.00 92.44 200 ASP A C 1
ATOM 1521 O O . ASP A 1 200 ? -1.232 20.934 10.767 1.00 92.44 200 ASP A O 1
ATOM 1525 N N . TYR A 1 201 ? -0.835 18.816 10.146 1.00 90.44 201 TYR A N 1
ATOM 1526 C CA . TYR A 1 201 ? -2.200 18.321 10.381 1.00 90.44 201 TYR A CA 1
ATOM 1527 C C . TYR A 1 201 ? -2.398 17.682 11.766 1.00 90.44 201 TYR A C 1
ATOM 1529 O O . TYR A 1 201 ? -3.441 17.073 12.029 1.00 90.44 201 TYR A O 1
ATOM 1537 N N . GLY A 1 202 ? -1.413 17.817 12.662 1.00 88.50 202 GLY A N 1
ATOM 1538 C CA . GLY A 1 202 ? -1.483 17.374 14.057 1.00 88.50 202 GLY A CA 1
ATOM 1539 C C . GLY A 1 202 ? -1.494 15.855 14.265 1.00 88.50 202 GLY A C 1
ATOM 1540 O O . GLY A 1 202 ? -1.806 15.405 15.368 1.00 88.50 202 GLY A O 1
ATOM 1541 N N . GLY A 1 203 ? -1.189 15.069 13.226 1.00 92.44 203 GLY A N 1
ATOM 1542 C CA . GLY A 1 203 ? -1.106 13.607 13.263 1.00 92.44 203 GLY A CA 1
ATOM 1543 C C . GLY A 1 203 ? -2.320 12.898 13.875 1.00 92.44 203 GLY A C 1
ATOM 1544 O O . GLY A 1 203 ? -3.436 13.417 13.896 1.00 92.44 203 GLY A O 1
ATOM 1545 N N . LEU A 1 204 ? -2.092 11.693 14.391 1.00 95.06 204 LEU A N 1
ATOM 1546 C CA . LEU A 1 204 ? -3.060 10.884 15.136 1.00 95.06 204 LEU A CA 1
ATOM 1547 C C . LEU A 1 204 ? -2.422 10.394 16.449 1.00 95.06 204 LEU A C 1
ATOM 1549 O O . LEU A 1 204 ? -1.199 10.239 16.494 1.00 95.06 204 LEU A O 1
ATOM 1553 N N . PRO A 1 205 ? -3.209 10.120 17.508 1.00 92.69 205 PRO A N 1
ATOM 1554 C CA . PRO A 1 205 ? -2.689 9.544 18.749 1.00 92.69 205 PRO A CA 1
ATOM 1555 C C . PRO A 1 205 ? -1.944 8.217 18.528 1.00 92.69 205 PRO A C 1
ATOM 1557 O O . PRO A 1 205 ? -2.426 7.351 17.798 1.00 92.69 205 PRO A O 1
ATOM 1560 N N . GLY A 1 206 ? -0.797 8.043 19.190 1.00 92.94 206 GLY A N 1
ATOM 1561 C CA . GLY A 1 206 ? 0.066 6.859 19.059 1.00 92.94 206 GLY A CA 1
ATOM 1562 C C . GLY A 1 206 ? 1.079 6.960 17.914 1.00 92.94 206 GLY A C 1
ATOM 1563 O O . GLY A 1 206 ? 1.255 8.015 17.303 1.00 92.94 206 GLY A O 1
ATOM 1564 N N . ARG A 1 207 ? 1.788 5.864 17.631 1.00 94.88 207 ARG A N 1
ATOM 1565 C CA . ARG A 1 207 ? 2.781 5.797 16.547 1.00 94.88 207 ARG A CA 1
ATOM 1566 C C . ARG A 1 207 ? 2.156 5.256 15.275 1.00 94.88 207 ARG A C 1
ATOM 1568 O O . ARG A 1 207 ? 1.530 4.207 15.297 1.00 94.88 207 ARG A O 1
ATOM 1575 N N . TRP A 1 208 ? 2.381 5.921 14.150 1.00 97.56 208 TRP A N 1
ATOM 1576 C CA . TRP A 1 208 ? 1.798 5.537 12.865 1.00 97.56 208 TRP A CA 1
ATOM 1577 C C . TRP A 1 208 ? 2.873 5.294 11.810 1.00 97.56 208 TRP A C 1
ATOM 1579 O O . TRP A 1 208 ? 4.019 5.731 11.947 1.00 97.56 208 TRP A O 1
ATOM 1589 N N . ALA A 1 209 ? 2.487 4.594 10.753 1.00 98.12 209 ALA A N 1
ATOM 1590 C CA . ALA A 1 209 ? 3.327 4.299 9.606 1.00 98.12 209 ALA A CA 1
ATOM 1591 C C . ALA A 1 209 ? 2.559 4.585 8.320 1.00 98.12 209 ALA A C 1
ATOM 1593 O O . ALA A 1 209 ? 1.371 4.279 8.216 1.00 98.12 209 ALA A O 1
ATOM 1594 N N . ALA A 1 210 ? 3.235 5.175 7.339 1.00 98.06 210 ALA A N 1
ATOM 1595 C CA . ALA A 1 210 ? 2.585 5.618 6.120 1.00 98.06 210 ALA A CA 1
ATOM 1596 C C . ALA A 1 210 ? 3.459 5.437 4.884 1.00 98.06 210 ALA A C 1
ATOM 1598 O O . ALA A 1 210 ? 4.664 5.198 4.965 1.00 98.06 210 ALA A O 1
ATOM 1599 N N . LYS A 1 211 ? 2.842 5.624 3.720 1.00 97.94 211 LYS A N 1
ATOM 1600 C CA . LYS A 1 211 ? 3.541 5.808 2.457 1.00 97.94 211 LYS A CA 1
ATOM 1601 C C . LYS A 1 211 ? 2.769 6.761 1.555 1.00 97.94 211 LYS A C 1
ATOM 1603 O O . LYS A 1 211 ? 1.570 6.606 1.342 1.00 97.94 211 LYS A O 1
ATOM 1608 N N . THR A 1 212 ? 3.490 7.727 1.004 1.00 95.69 212 THR A N 1
ATOM 1609 C CA . THR A 1 212 ? 3.021 8.622 -0.059 1.00 95.69 212 THR A CA 1
ATOM 1610 C C . THR A 1 212 ? 3.167 7.957 -1.426 1.00 95.69 212 THR A C 1
ATOM 1612 O O . THR A 1 212 ? 4.055 7.125 -1.634 1.00 95.69 212 THR A O 1
ATOM 1615 N N . GLY A 1 213 ? 2.334 8.349 -2.376 1.00 91.31 213 GLY A N 1
ATOM 1616 C CA . GLY A 1 213 ? 2.469 8.002 -3.781 1.00 91.31 213 GLY A CA 1
ATOM 1617 C C . GLY A 1 213 ? 1.894 9.099 -4.668 1.00 91.31 213 GLY A C 1
ATOM 1618 O O . GLY A 1 213 ? 1.069 9.903 -4.228 1.00 91.31 213 GLY A O 1
ATOM 1619 N N . THR A 1 214 ? 2.344 9.099 -5.915 1.00 87.44 214 THR A N 1
ATOM 1620 C CA . THR A 1 214 ? 1.868 9.984 -6.974 1.00 87.44 214 THR A CA 1
ATOM 1621 C C . THR A 1 214 ? 1.626 9.117 -8.202 1.00 87.44 214 THR A C 1
ATOM 1623 O O . THR A 1 214 ? 2.540 8.430 -8.652 1.00 87.44 214 THR A O 1
ATOM 1626 N N . ALA A 1 215 ? 0.387 9.084 -8.688 1.00 85.88 215 ALA A N 1
ATOM 1627 C CA . ALA A 1 215 ? -0.006 8.303 -9.856 1.00 85.88 215 ALA A CA 1
ATOM 1628 C C . ALA A 1 215 ? -0.085 9.224 -11.077 1.00 85.88 215 ALA A C 1
ATOM 1630 O O . ALA A 1 215 ? -1.020 10.014 -11.197 1.00 85.88 215 ALA A O 1
ATOM 1631 N N . GLU A 1 216 ? 0.896 9.136 -11.970 1.00 79.50 216 GLU A N 1
ATOM 1632 C CA . GLU A 1 216 ? 0.944 9.979 -13.168 1.00 79.50 216 GLU A CA 1
ATOM 1633 C C . GLU A 1 216 ? -0.185 9.595 -14.136 1.00 79.50 216 GLU A C 1
ATOM 1635 O O . GLU A 1 216 ? -0.309 8.442 -14.551 1.00 79.50 216 GLU A O 1
ATOM 1640 N N . ALA A 1 217 ? -1.036 10.563 -14.480 1.00 75.25 217 ALA A N 1
ATOM 1641 C CA . ALA A 1 217 ? -2.183 10.355 -15.372 1.00 75.25 217 ALA A CA 1
ATOM 1642 C C . ALA A 1 217 ? -2.051 11.108 -16.704 1.00 75.25 217 ALA A C 1
ATOM 1644 O O . ALA A 1 217 ? -2.726 10.770 -17.682 1.00 75.25 217 ALA A O 1
ATOM 1645 N N . GLY A 1 218 ? -1.214 12.146 -16.741 1.00 66.75 218 GLY A N 1
ATOM 1646 C CA . GLY A 1 218 ? -1.030 12.996 -17.907 1.00 66.75 218 GLY A CA 1
ATOM 1647 C C . GLY A 1 218 ? -0.134 12.368 -18.971 1.00 66.75 218 GLY A C 1
ATOM 1648 O O . GLY A 1 218 ? 0.805 11.631 -18.686 1.00 66.75 218 GLY A O 1
ATOM 1649 N N . THR A 1 219 ? -0.386 12.723 -20.227 1.00 69.62 219 THR A N 1
ATOM 1650 C CA . THR A 1 219 ? 0.555 12.513 -21.337 1.00 69.62 219 THR A CA 1
ATOM 1651 C C . THR A 1 219 ? 0.880 13.861 -21.982 1.00 69.62 2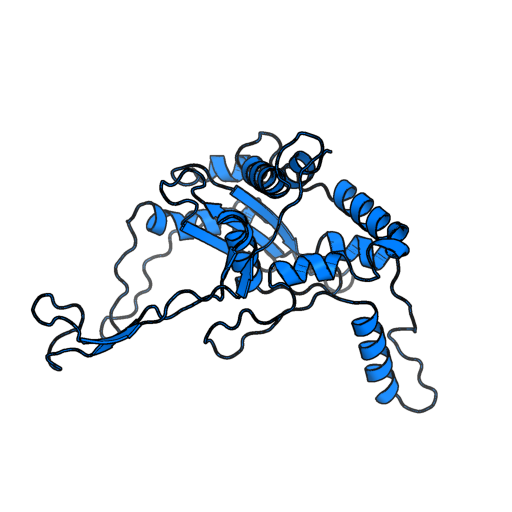19 THR A C 1
ATOM 1653 O O . THR A 1 219 ? 0.102 14.804 -21.827 1.00 69.62 219 THR A O 1
ATOM 1656 N N . PRO A 1 220 ? 1.964 13.990 -22.773 1.00 68.81 220 PRO A N 1
ATOM 1657 C CA . PRO A 1 220 ? 2.229 15.228 -23.512 1.00 68.81 220 PRO A CA 1
ATOM 1658 C C . PRO A 1 220 ? 1.063 15.681 -24.412 1.00 68.81 220 PRO A C 1
ATOM 1660 O O . PRO A 1 220 ? 0.938 16.866 -24.703 1.00 68.81 220 PRO A O 1
ATOM 1663 N N . SER A 1 221 ? 0.218 14.743 -24.856 1.00 73.31 221 SER A N 1
ATOM 1664 C CA . SER A 1 221 ? -0.969 14.986 -25.687 1.00 73.31 221 SER A CA 1
ATOM 1665 C C . SER A 1 221 ? -2.272 15.214 -24.909 1.00 73.31 221 SER A C 1
ATOM 1667 O O . SER A 1 221 ? -3.224 15.726 -25.488 1.00 73.31 221 SER A O 1
ATOM 1669 N N . ASP A 1 222 ? -2.330 14.824 -23.635 1.00 78.00 222 ASP A N 1
ATOM 1670 C CA . ASP A 1 222 ? -3.501 14.934 -22.753 1.00 78.00 222 ASP A CA 1
ATOM 1671 C C . ASP A 1 222 ? -3.000 15.270 -21.338 1.00 78.00 222 ASP A C 1
ATOM 1673 O O . ASP A 1 222 ? -2.748 14.355 -20.542 1.00 78.00 222 ASP A O 1
ATOM 1677 N N . PRO A 1 223 ? -2.714 16.555 -21.053 1.00 78.62 223 PRO A N 1
ATOM 1678 C CA . PRO A 1 223 ? -2.150 16.961 -19.776 1.00 78.62 223 PRO A CA 1
ATOM 1679 C C . PRO A 1 223 ? -3.205 16.813 -18.677 1.00 78.62 223 PRO A C 1
ATOM 1681 O O . PRO A 1 223 ? -4.218 17.510 -18.677 1.00 78.62 223 PRO A O 1
ATOM 1684 N N . LYS A 1 224 ? -2.932 15.928 -17.721 1.00 79.31 224 LYS A N 1
ATOM 1685 C CA . LYS A 1 224 ? -3.711 15.739 -16.493 1.00 79.31 224 LYS A CA 1
ATOM 1686 C C . LYS A 1 224 ? -2.808 15.959 -15.298 1.00 79.31 224 LYS A C 1
ATOM 1688 O O . LYS A 1 224 ? -1.607 15.702 -15.390 1.00 79.31 224 LYS A O 1
ATOM 1693 N N . ALA A 1 225 ? -3.382 16.433 -14.199 1.00 79.06 225 ALA A N 1
ATOM 1694 C CA . ALA A 1 225 ? -2.659 16.464 -12.938 1.00 79.06 225 ALA A CA 1
ATOM 1695 C C . ALA A 1 225 ? -2.453 15.033 -12.422 1.00 79.06 225 ALA A C 1
ATOM 1697 O O . ALA A 1 225 ? -3.241 14.128 -12.709 1.00 79.06 225 ALA A O 1
ATOM 1698 N N . ASP A 1 226 ? -1.403 14.828 -11.638 1.00 84.06 226 ASP A N 1
ATOM 1699 C CA . ASP A 1 226 ? -1.146 13.523 -11.043 1.00 84.06 226 ASP A CA 1
ATOM 1700 C C . ASP A 1 226 ? -2.168 13.202 -9.944 1.00 84.06 226 ASP A C 1
ATOM 1702 O O . ASP A 1 226 ? -2.751 14.092 -9.321 1.00 84.06 226 ASP A O 1
ATOM 1706 N N . GLY 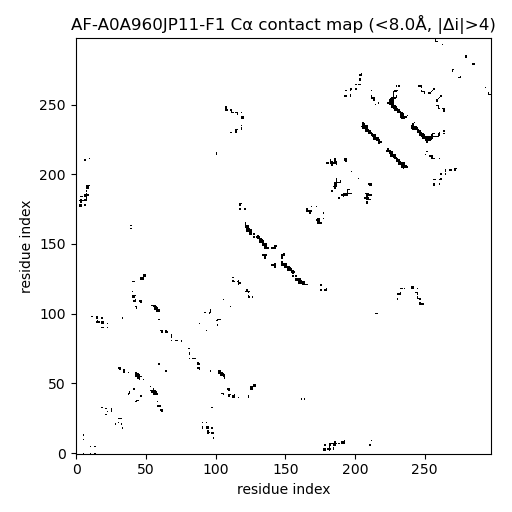A 1 227 ? -2.409 11.916 -9.702 1.00 87.12 227 GLY A N 1
ATOM 1707 C CA . GLY A 1 227 ? -3.243 11.436 -8.607 1.00 87.12 227 GLY A CA 1
ATOM 1708 C C . GLY A 1 227 ? -2.478 11.360 -7.286 1.00 87.12 227 GLY A C 1
ATOM 1709 O O . GLY A 1 227 ? -1.400 10.769 -7.218 1.00 87.12 227 GLY A O 1
ATOM 1710 N N . SER A 1 228 ? -3.080 11.878 -6.217 1.00 92.06 228 SER A N 1
ATOM 1711 C CA . SER A 1 228 ? -2.549 11.812 -4.856 1.00 92.06 228 SER A CA 1
ATOM 1712 C C . SER A 1 228 ? -2.889 10.459 -4.233 1.00 92.06 228 SER A C 1
ATOM 1714 O O . SER A 1 228 ? -4.063 10.095 -4.130 1.00 92.06 228 SER A O 1
ATOM 1716 N N . VAL A 1 229 ? -1.872 9.700 -3.815 1.00 94.94 229 VAL A N 1
ATOM 1717 C CA . VAL A 1 229 ? -2.033 8.393 -3.160 1.00 94.94 229 VAL A CA 1
ATOM 1718 C C . VAL A 1 229 ? -1.413 8.435 -1.768 1.00 94.94 229 VAL A C 1
ATOM 1720 O O . VAL A 1 229 ? -0.280 8.882 -1.584 1.00 94.94 229 VAL A O 1
ATOM 1723 N N . PHE A 1 230 ? -2.131 7.924 -0.774 1.00 97.44 230 PHE A N 1
ATOM 1724 C CA . PHE A 1 230 ? -1.614 7.781 0.580 1.00 97.44 230 PHE A CA 1
ATOM 1725 C C . PHE A 1 230 ? -2.110 6.487 1.215 1.00 97.44 230 PHE A C 1
ATOM 1727 O O . PHE A 1 230 ? -3.299 6.177 1.166 1.00 97.44 230 PHE A O 1
ATOM 1734 N N . ALA A 1 231 ? -1.201 5.736 1.824 1.00 98.12 231 ALA A N 1
ATOM 1735 C CA . ALA A 1 231 ? -1.527 4.592 2.662 1.00 98.12 231 ALA A CA 1
ATOM 1736 C C . ALA A 1 231 ? -1.031 4.847 4.083 1.00 98.12 231 ALA A C 1
ATOM 1738 O O . ALA A 1 231 ? 0.057 5.390 4.273 1.00 98.12 231 ALA A O 1
ATOM 1739 N N . LEU A 1 232 ? -1.827 4.457 5.072 1.00 98.06 232 LEU A N 1
ATOM 1740 C CA . LEU A 1 232 ? -1.571 4.706 6.487 1.00 98.06 232 LEU A CA 1
ATOM 1741 C C . LEU A 1 232 ? -2.068 3.516 7.303 1.00 98.06 232 LEU A C 1
ATOM 1743 O O . LEU A 1 232 ? -3.154 2.995 7.049 1.00 98.06 232 LEU A O 1
ATOM 1747 N N . TYR A 1 233 ? -1.287 3.095 8.291 1.00 98.12 233 TYR A N 1
ATOM 1748 C CA . TYR A 1 233 ? -1.707 2.102 9.272 1.00 98.12 233 TYR A CA 1
ATOM 1749 C C . TYR A 1 233 ? -1.150 2.423 10.660 1.00 98.12 233 TYR A C 1
ATOM 1751 O O . TYR A 1 233 ? -0.127 3.100 10.806 1.00 98.12 233 TYR A O 1
ATOM 1759 N N . GLY A 1 234 ? -1.834 1.929 11.686 1.00 96.50 234 GLY A N 1
ATOM 1760 C CA . GLY A 1 234 ? -1.458 2.140 13.080 1.00 96.50 234 GLY A CA 1
ATOM 1761 C C . GLY A 1 234 ? -2.661 2.106 14.031 1.00 96.50 234 GLY A C 1
ATOM 1762 O O . GLY A 1 234 ? -3.745 1.695 13.616 1.00 96.50 234 GLY A O 1
ATOM 1763 N N . PRO A 1 235 ? -2.472 2.519 15.297 1.00 95.62 235 PRO A N 1
ATOM 1764 C CA . PRO A 1 235 ? -1.178 2.784 15.919 1.00 95.62 235 PRO A CA 1
ATOM 1765 C C . PRO A 1 235 ? -0.333 1.506 16.057 1.00 95.62 235 PRO A C 1
ATOM 1767 O O . PRO A 1 235 ? -0.841 0.460 16.454 1.00 95.62 235 PRO A O 1
ATOM 1770 N N . VAL A 1 236 ? 0.961 1.563 15.741 1.00 93.38 236 VAL A N 1
ATOM 1771 C CA . VAL A 1 236 ? 1.882 0.409 15.815 1.00 93.38 236 VAL A CA 1
ATOM 1772 C C . VAL A 1 236 ? 2.259 0.013 17.237 1.00 93.38 236 VAL A C 1
ATOM 1774 O O . VAL A 1 236 ? 2.750 -1.087 17.466 1.00 93.38 236 VAL A O 1
ATOM 1777 N N . ASP A 1 237 ? 2.005 0.899 18.191 1.00 92.31 237 ASP A N 1
ATOM 1778 C CA . ASP A 1 237 ? 2.216 0.729 19.623 1.00 92.31 237 ASP A CA 1
ATOM 1779 C C . ASP A 1 237 ? 0.922 0.414 20.394 1.00 92.31 237 ASP A C 1
ATOM 1781 O O . ASP A 1 237 ? 0.924 0.399 21.626 1.00 92.31 237 ASP A O 1
ATOM 1785 N N . ALA A 1 238 ? -0.184 0.139 19.695 1.00 90.69 238 ALA A N 1
ATOM 1786 C CA . ALA A 1 238 ? -1.426 -0.273 20.336 1.00 90.69 238 ALA A CA 1
ATOM 1787 C C . ALA A 1 238 ? -1.268 -1.636 21.056 1.00 90.69 238 ALA A C 1
ATOM 1789 O O . ALA A 1 238 ? -0.549 -2.511 20.564 1.00 90.69 238 ALA A O 1
ATOM 1790 N N . PRO A 1 239 ? -1.967 -1.875 22.189 1.00 84.75 239 PRO A N 1
ATOM 1791 C CA . PRO A 1 239 ? -1.784 -3.080 23.014 1.00 84.75 239 PRO A CA 1
ATOM 1792 C C . PRO A 1 239 ? -1.964 -4.418 22.282 1.00 84.75 239 PRO A C 1
ATOM 1794 O O . PRO A 1 239 ? -1.377 -5.419 22.686 1.00 84.75 239 PRO A O 1
ATOM 1797 N N . PHE A 1 240 ? -2.768 -4.433 21.216 1.00 83.56 240 PHE A N 1
ATOM 1798 C CA . PHE A 1 240 ? -3.063 -5.618 20.405 1.00 83.56 240 PHE A CA 1
ATOM 1799 C C . PHE A 1 240 ? -2.507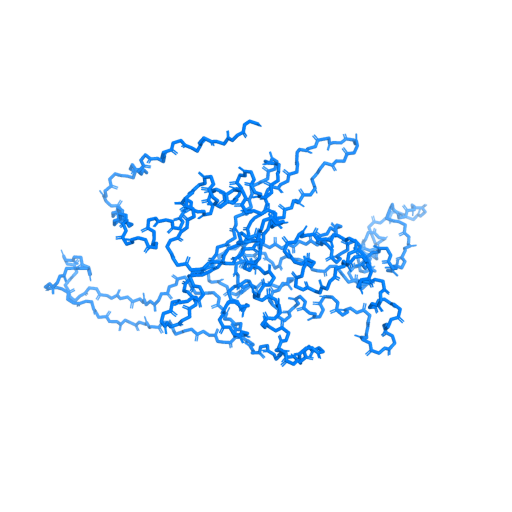 -5.510 18.972 1.00 83.56 240 PHE A C 1
ATOM 1801 O O . PHE A 1 240 ? -2.929 -6.255 18.092 1.00 83.56 240 PHE A O 1
ATOM 1808 N N . GLY A 1 241 ? -1.553 -4.599 18.746 1.00 85.25 241 GLY A N 1
ATOM 1809 C CA . GLY A 1 241 ? -1.022 -4.259 17.425 1.00 85.25 241 GLY A CA 1
ATOM 1810 C C . GLY A 1 241 ? -1.898 -3.262 16.649 1.00 85.25 241 GLY A C 1
ATOM 1811 O O . GLY A 1 241 ? -2.965 -2.874 17.137 1.00 85.25 241 GLY A O 1
ATOM 1812 N N . PRO A 1 242 ? -1.454 -2.830 15.450 1.00 90.50 242 PRO A N 1
ATOM 1813 C CA . PRO A 1 242 ? -2.217 -1.931 14.588 1.00 90.50 242 PRO A CA 1
ATOM 1814 C C . PRO A 1 242 ? -3.636 -2.428 14.339 1.00 90.50 242 PRO A C 1
ATOM 1816 O O . PRO A 1 242 ? -3.842 -3.561 13.910 1.00 90.50 242 PRO A O 1
ATOM 1819 N N . ASN A 1 243 ? -4.606 -1.549 14.551 1.00 91.31 243 ASN A N 1
ATOM 1820 C CA . ASN A 1 243 ? -6.028 -1.845 14.396 1.00 91.31 243 ASN A CA 1
ATOM 1821 C C . ASN A 1 243 ? -6.714 -0.999 13.313 1.00 91.31 243 ASN A C 1
ATOM 1823 O O . ASN A 1 243 ? -7.889 -1.223 13.032 1.00 91.31 243 ASN A O 1
ATOM 1827 N N . TYR A 1 244 ? -5.987 -0.084 12.664 1.00 96.19 244 TYR A N 1
ATOM 1828 C CA . TYR A 1 244 ? -6.471 0.678 11.517 1.00 96.19 244 TYR A CA 1
ATOM 1829 C C . TYR A 1 244 ? -5.524 0.555 10.324 1.00 96.19 244 TYR A C 1
ATOM 1831 O O . TYR A 1 244 ? -4.299 0.610 10.464 1.00 96.19 244 TYR A O 1
ATOM 1839 N N . SER A 1 245 ? -6.108 0.454 9.132 1.00 97.50 245 SER A N 1
ATOM 1840 C CA . SER A 1 245 ? -5.424 0.660 7.859 1.00 97.50 245 SER A CA 1
ATOM 1841 C C . SER A 1 245 ? -6.356 1.388 6.898 1.00 97.50 245 SER A C 1
ATOM 1843 O O . SER A 1 245 ? -7.546 1.084 6.827 1.00 97.50 245 SER A O 1
ATOM 1845 N N . ILE A 1 246 ? -5.822 2.369 6.178 1.00 97.81 246 ILE A N 1
ATOM 1846 C CA . ILE A 1 246 ? -6.555 3.156 5.191 1.00 97.81 246 ILE A CA 1
ATOM 1847 C C . ILE A 1 246 ? -5.675 3.392 3.964 1.00 97.81 246 ILE A C 1
ATOM 1849 O O . ILE A 1 246 ? -4.469 3.620 4.074 1.00 97.81 246 ILE A O 1
ATOM 1853 N N . SER A 1 247 ? -6.299 3.366 2.789 1.00 97.81 247 SER A N 1
ATOM 1854 C CA . SER A 1 247 ? -5.721 3.870 1.547 1.00 97.81 247 SER A CA 1
ATOM 1855 C C . SER A 1 247 ? -6.645 4.938 0.976 1.00 97.81 247 SER A C 1
ATOM 1857 O O . SER A 1 247 ? -7.849 4.718 0.845 1.00 97.81 247 SER A O 1
ATOM 1859 N N . VAL A 1 248 ? -6.080 6.098 0.656 1.00 96.94 248 VAL A N 1
ATOM 1860 C CA . VAL A 1 248 ? -6.773 7.227 0.039 1.00 96.94 248 VAL A CA 1
ATOM 1861 C C . VAL A 1 248 ? -6.134 7.483 -1.317 1.00 96.94 248 VAL A C 1
ATOM 1863 O O . VAL A 1 248 ? -4.917 7.636 -1.415 1.00 96.94 248 VAL A O 1
ATOM 1866 N N . ILE A 1 249 ? -6.962 7.516 -2.359 1.00 94.00 249 ILE A N 1
ATOM 1867 C CA . ILE A 1 249 ? -6.561 7.863 -3.722 1.00 94.00 249 ILE A CA 1
ATOM 1868 C C . ILE A 1 249 ? -7.486 8.970 -4.202 1.00 94.00 249 ILE A C 1
ATOM 1870 O O . ILE A 1 249 ? -8.704 8.789 -4.216 1.00 94.00 249 ILE A O 1
ATOM 1874 N N . ILE A 1 250 ? -6.910 10.099 -4.597 1.00 92.50 250 ILE A N 1
ATOM 1875 C CA . ILE A 1 250 ? -7.640 11.241 -5.141 1.00 92.50 250 ILE A CA 1
ATOM 1876 C C . ILE A 1 250 ? -7.034 11.541 -6.519 1.00 92.50 250 ILE A C 1
ATOM 1878 O O . ILE A 1 250 ? -5.878 11.956 -6.600 1.00 92.50 250 ILE A O 1
ATOM 1882 N N . PRO A 1 251 ? -7.753 11.250 -7.617 1.00 87.62 251 PRO A N 1
ATOM 1883 C CA . PRO A 1 251 ? -7.268 11.531 -8.966 1.00 87.62 251 PRO A CA 1
ATOM 1884 C C . PRO A 1 251 ? -7.066 13.032 -9.198 1.00 87.62 251 PRO A C 1
ATOM 1886 O O . PRO A 1 251 ? -7.835 13.837 -8.678 1.00 87.62 251 PRO A O 1
ATOM 1889 N N . GLU A 1 252 ? -6.073 13.385 -10.019 1.00 86.69 252 GLU A N 1
ATOM 1890 C CA . GLU A 1 252 ? -5.816 14.762 -10.471 1.00 86.69 252 GLU A CA 1
ATOM 1891 C C . GLU A 1 252 ? -5.690 15.790 -9.331 1.00 86.69 252 GLU A C 1
ATOM 1893 O O . GLU A 1 252 ? -6.180 16.915 -9.423 1.00 86.69 252 GLU A O 1
ATOM 1898 N N . SER A 1 253 ? -5.032 15.402 -8.236 1.00 83.31 253 SER A N 1
ATOM 1899 C CA . SER A 1 253 ? -4.915 16.216 -7.023 1.00 83.31 253 SER A CA 1
ATOM 1900 C C . SER A 1 253 ? -3.482 16.332 -6.488 1.00 83.31 253 SER A C 1
ATOM 1902 O O . SER A 1 253 ? -3.289 16.528 -5.290 1.00 83.31 253 SER A O 1
ATOM 1904 N N . GLY A 1 254 ? -2.471 16.178 -7.343 1.00 81.56 254 GLY A N 1
ATOM 1905 C CA . GLY A 1 254 ? -1.070 16.408 -6.987 1.00 81.56 254 GLY A CA 1
ATOM 1906 C C . GLY A 1 254 ? -0.456 15.294 -6.136 1.00 81.56 254 GLY A C 1
ATOM 1907 O O . GLY A 1 254 ? -0.740 14.112 -6.331 1.00 81.56 254 GLY A O 1
ATOM 1908 N N . PHE A 1 255 ? 0.430 15.654 -5.203 1.00 80.94 255 PHE A N 1
ATOM 1909 C CA . PHE A 1 255 ? 1.248 14.682 -4.474 1.00 80.94 255 PHE A CA 1
ATOM 1910 C C . PHE A 1 255 ? 0.506 14.048 -3.292 1.00 80.94 255 PHE A C 1
ATOM 1912 O O . PHE A 1 255 ? -0.381 14.642 -2.675 1.00 80.94 255 PHE A O 1
ATOM 1919 N N . GLY A 1 256 ? 0.896 12.821 -2.929 1.00 74.38 256 GLY A N 1
ATOM 1920 C CA . GLY A 1 256 ? 0.293 12.048 -1.833 1.00 74.38 256 GLY A CA 1
ATOM 1921 C C . GLY A 1 256 ? 0.199 12.783 -0.487 1.00 74.38 256 GLY A C 1
ATOM 1922 O O . GLY A 1 256 ? -0.781 12.623 0.240 1.00 74.38 256 GLY A O 1
ATOM 1923 N N . ALA A 1 257 ? 1.205 13.595 -0.153 1.00 85.06 257 ALA A N 1
ATOM 1924 C CA . ALA A 1 257 ? 1.253 14.350 1.101 1.00 85.06 257 ALA A CA 1
ATOM 1925 C C . ALA A 1 257 ? 0.399 15.631 1.085 1.00 85.06 257 ALA A C 1
ATOM 1927 O O . ALA A 1 257 ? 0.097 16.160 2.149 1.00 85.06 257 ALA A O 1
ATOM 1928 N N . ASP A 1 258 ? -0.031 16.112 -0.079 1.00 85.69 258 ASP A N 1
ATOM 1929 C CA . ASP A 1 258 ? -0.731 17.397 -0.167 1.00 85.69 258 ASP A CA 1
ATOM 1930 C C . ASP A 1 258 ? -2.235 17.248 0.077 1.00 85.69 258 ASP A C 1
ATOM 1932 O O . ASP A 1 258 ? -2.851 18.110 0.703 1.00 85.69 258 ASP A O 1
ATOM 1936 N N . VAL A 1 259 ? -2.828 16.134 -0.379 1.00 89.69 259 VAL A N 1
ATOM 1937 C CA . VAL A 1 259 ? -4.290 15.942 -0.366 1.00 89.69 259 VAL A CA 1
ATOM 1938 C C . VAL A 1 259 ? -4.706 14.612 0.261 1.00 89.69 259 VAL A C 1
ATOM 1940 O O . VAL A 1 259 ? -5.489 14.598 1.218 1.00 89.69 259 VAL A O 1
ATOM 1943 N N . ALA A 1 260 ? -4.182 13.481 -0.222 1.00 94.62 260 ALA A N 1
ATOM 1944 C CA . ALA A 1 260 ? -4.578 12.160 0.269 1.00 94.62 260 ALA A CA 1
ATOM 1945 C C . ALA A 1 260 ? -4.152 11.917 1.729 1.00 94.62 260 ALA A C 1
ATOM 1947 O O . ALA A 1 260 ? -4.940 11.387 2.514 1.00 94.62 260 ALA A O 1
ATOM 1948 N N . GLY A 1 261 ? -2.951 12.355 2.121 1.00 95.25 261 GLY A N 1
ATOM 1949 C CA . GLY A 1 261 ? -2.449 12.275 3.498 1.00 95.25 261 GLY A CA 1
ATOM 1950 C C . GLY A 1 261 ? -3.320 13.017 4.516 1.00 95.25 261 GL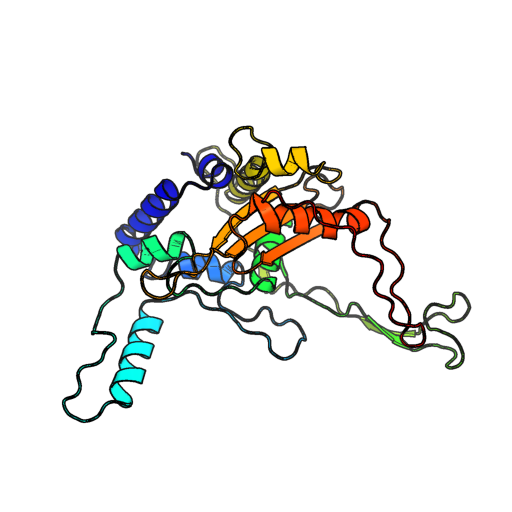Y A C 1
ATOM 1951 O O . GLY A 1 261 ? -3.843 12.383 5.438 1.00 95.25 261 GLY A O 1
ATOM 1952 N N . PRO A 1 262 ? -3.558 14.327 4.331 1.00 94.50 262 PRO A N 1
ATOM 1953 C CA . PRO A 1 262 ? -4.470 15.101 5.173 1.00 94.50 262 PRO A CA 1
ATOM 1954 C C . PRO A 1 262 ? -5.878 14.508 5.250 1.00 94.50 262 PRO A C 1
ATOM 1956 O O . PRO A 1 262 ? -6.481 14.438 6.324 1.00 94.50 262 PRO A O 1
ATOM 1959 N N . THR A 1 263 ? -6.390 14.016 4.119 1.00 94.50 263 THR A N 1
ATOM 1960 C CA . THR A 1 263 ? -7.693 13.345 4.052 1.00 94.50 263 THR A CA 1
ATOM 1961 C C . THR A 1 263 ? -7.713 12.070 4.899 1.00 94.50 263 THR A C 1
ATOM 1963 O O . THR A 1 263 ? -8.670 11.847 5.639 1.00 94.50 263 THR A O 1
ATOM 1966 N N . ALA A 1 264 ? -6.650 11.261 4.864 1.00 96.00 264 ALA A N 1
ATOM 1967 C CA . ALA A 1 264 ? -6.540 10.053 5.679 1.00 96.00 264 ALA A CA 1
ATOM 1968 C C . ALA A 1 264 ? -6.543 10.365 7.186 1.00 96.00 264 ALA A C 1
ATOM 1970 O O . ALA A 1 264 ? -7.290 9.735 7.938 1.00 96.00 264 ALA A O 1
ATOM 1971 N N . VAL A 1 265 ? -5.769 11.369 7.623 1.00 94.69 265 VAL A N 1
ATOM 1972 C CA . VAL A 1 265 ? -5.750 11.826 9.029 1.00 94.69 265 VAL A CA 1
ATOM 1973 C C . VAL A 1 265 ? -7.144 12.260 9.460 1.00 94.69 265 VAL A C 1
ATOM 1975 O O . VAL A 1 265 ? -7.629 11.872 10.521 1.00 94.69 265 VAL A O 1
ATOM 1978 N N . ARG A 1 266 ? -7.822 13.032 8.616 1.00 92.00 266 ARG A N 1
ATOM 1979 C CA . ARG A 1 266 ? -9.158 13.538 8.898 1.00 92.00 266 ARG A CA 1
ATOM 1980 C C . ARG A 1 266 ? -10.211 12.434 9.021 1.00 92.00 266 ARG A C 1
ATOM 1982 O O . ARG A 1 266 ? -11.058 12.527 9.904 1.00 92.00 266 ARG A O 1
ATOM 1989 N N . ILE A 1 267 ? -10.173 11.425 8.149 1.00 93.00 267 ILE A N 1
ATOM 1990 C CA . ILE A 1 267 ? -11.092 10.279 8.208 1.00 93.00 267 ILE A CA 1
ATOM 1991 C C . ILE A 1 267 ? -10.858 9.484 9.496 1.00 93.00 267 ILE A C 1
ATOM 1993 O O . ILE A 1 267 ? -11.815 9.155 10.191 1.00 93.00 267 ILE A O 1
ATOM 1997 N N . LEU A 1 268 ? -9.596 9.204 9.837 1.00 93.69 268 LEU A N 1
ATOM 1998 C CA . LEU A 1 268 ? -9.263 8.353 10.979 1.00 93.69 268 LEU A CA 1
ATOM 1999 C C . LEU A 1 268 ? -9.389 9.047 12.335 1.00 93.69 268 LEU A C 1
ATOM 2001 O O . LEU A 1 268 ? -9.695 8.371 13.312 1.00 93.69 268 LEU A O 1
ATOM 2005 N N . ARG A 1 269 ? -9.181 10.365 12.427 1.00 93.38 269 ARG A N 1
ATOM 2006 C CA . ARG A 1 269 ? -9.201 11.110 13.698 1.00 93.38 269 ARG A CA 1
ATOM 2007 C C . ARG A 1 269 ? -10.424 10.807 14.577 1.00 93.38 269 ARG A C 1
ATOM 2009 O O . ARG A 1 269 ? -10.211 10.347 15.698 1.00 93.38 269 ARG A O 1
ATOM 2016 N N . PRO A 1 270 ? -11.680 10.973 14.115 1.00 90.94 270 PRO A N 1
ATOM 2017 C CA . PRO A 1 270 ? -12.842 10.661 14.947 1.00 90.94 270 PRO A CA 1
ATOM 2018 C C . PRO A 1 270 ? -12.935 9.171 15.299 1.00 90.94 270 PRO A C 1
ATOM 2020 O O . PRO A 1 270 ? -13.432 8.840 16.372 1.00 90.94 270 PRO A O 1
ATOM 2023 N N . MET A 1 271 ? -12.437 8.271 14.440 1.00 90.31 271 MET A N 1
ATOM 2024 C CA . MET A 1 271 ? -12.426 6.826 14.711 1.00 90.31 271 MET A CA 1
ATOM 2025 C C 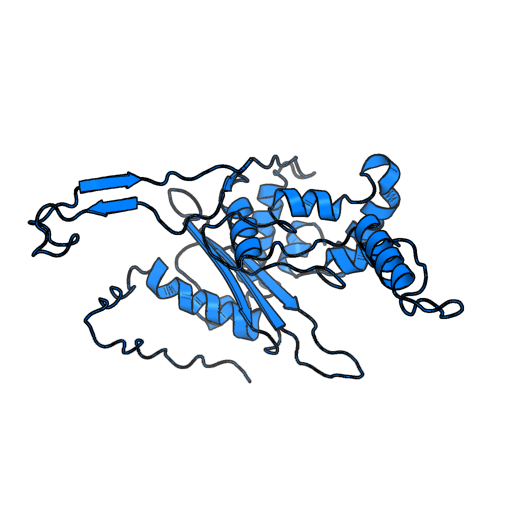. MET A 1 271 ? -11.459 6.487 15.847 1.00 90.31 271 MET A C 1
ATOM 2027 O O . MET A 1 271 ? -11.810 5.762 16.772 1.00 90.31 271 MET A O 1
ATOM 2031 N N . VAL A 1 272 ? -10.252 7.053 15.793 1.00 90.56 272 VAL A N 1
ATOM 2032 C CA . VAL A 1 272 ? -9.178 6.818 16.765 1.00 90.56 272 VAL A CA 1
ATOM 2033 C C . VAL A 1 272 ? -9.482 7.487 18.105 1.00 90.56 272 VAL A C 1
ATOM 2035 O O . VAL A 1 272 ? -9.201 6.911 19.151 1.00 90.56 272 VAL A O 1
ATOM 2038 N N . GLU A 1 273 ? -10.073 8.682 18.091 1.00 89.56 273 GLU A N 1
ATOM 2039 C CA . GLU A 1 273 ? -10.441 9.422 19.304 1.00 89.56 273 GLU A CA 1
ATOM 2040 C C . GLU A 1 273 ? -11.751 8.924 19.944 1.00 89.56 273 GLU A C 1
ATOM 2042 O O . GLU A 1 273 ? -12.096 9.364 21.038 1.00 89.56 273 GLU A O 1
ATOM 2047 N N . GLY A 1 274 ? -12.478 8.006 19.294 1.00 85.12 274 GLY A N 1
ATOM 2048 C CA . GLY A 1 274 ? -13.762 7.496 19.790 1.00 85.12 274 GLY A CA 1
ATOM 2049 C C . GLY A 1 274 ? -14.913 8.503 19.682 1.00 85.12 274 GLY A C 1
ATOM 2050 O O . GLY A 1 274 ? -15.910 8.374 20.384 1.00 85.12 274 GLY A O 1
ATOM 2051 N N . ASN A 1 275 ? -14.780 9.491 18.795 1.00 82.75 275 ASN A N 1
ATOM 2052 C CA . ASN A 1 275 ? -15.730 10.582 18.568 1.00 82.75 275 ASN A CA 1
ATOM 2053 C C . ASN A 1 275 ? -16.541 10.391 17.270 1.00 82.75 275 ASN A C 1
ATOM 2055 O O . ASN A 1 275 ? -17.015 11.364 16.682 1.00 82.75 275 ASN A O 1
ATOM 2059 N N . LEU A 1 276 ? -16.663 9.154 16.774 1.00 79.50 276 LEU A N 1
ATOM 2060 C CA . LEU A 1 276 ? -17.501 8.855 15.614 1.00 79.50 276 LEU A CA 1
ATOM 2061 C C . LEU A 1 276 ? -18.981 9.047 15.977 1.00 79.50 276 LEU A C 1
ATOM 2063 O O . LEU A 1 276 ? -19.455 8.388 16.906 1.00 79.50 276 LEU A O 1
ATOM 2067 N N . PRO A 1 277 ? -19.723 9.906 15.257 1.00 72.62 277 PRO A N 1
ATOM 2068 C CA . PRO A 1 277 ? -21.162 9.994 15.444 1.00 72.62 277 PRO A CA 1
ATOM 2069 C C . PRO A 1 277 ? -21.819 8.664 15.061 1.00 72.62 277 PRO A C 1
ATOM 2071 O O . PRO A 1 277 ? -21.374 7.980 14.135 1.00 72.62 277 PRO A O 1
ATOM 2074 N N . GLU A 1 278 ? -22.888 8.306 15.772 1.00 71.81 278 GLU A N 1
ATOM 2075 C CA . GLU A 1 278 ? -23.713 7.159 15.404 1.00 71.81 278 GLU A CA 1
ATOM 2076 C C . GLU A 1 278 ? -24.299 7.386 14.003 1.00 71.81 278 GLU A C 1
ATOM 2078 O O . GLU A 1 278 ? -24.705 8.499 13.656 1.00 71.81 278 GLU A O 1
ATOM 2083 N N . ALA A 1 279 ? -24.280 6.346 13.166 1.00 67.75 279 ALA A N 1
ATOM 2084 C CA . ALA A 1 279 ? -24.805 6.455 11.814 1.00 67.75 279 ALA A CA 1
ATOM 2085 C C . ALA A 1 279 ? -26.329 6.674 11.871 1.00 67.75 279 ALA A C 1
ATOM 2087 O O . ALA A 1 279 ? -27.007 5.915 12.570 1.00 67.75 279 ALA A O 1
ATOM 2088 N N . PRO A 1 280 ? -26.875 7.658 11.132 1.00 64.19 280 PRO A N 1
ATOM 2089 C CA . PRO A 1 280 ? -28.310 7.910 11.125 1.00 64.19 280 PRO A CA 1
ATOM 2090 C C . PRO A 1 280 ? -29.065 6.684 10.615 1.00 64.19 280 PRO A C 1
ATOM 2092 O O . PRO A 1 280 ? -28.606 5.974 9.707 1.00 64.19 280 PRO A O 1
ATOM 2095 N N . ARG A 1 281 ? -30.234 6.429 11.203 1.00 66.25 281 ARG A N 1
ATOM 2096 C CA . ARG A 1 281 ? -31.085 5.308 10.790 1.00 66.25 281 ARG A CA 1
ATOM 2097 C C . ARG A 1 281 ? -31.742 5.593 9.436 1.00 66.25 281 ARG A C 1
ATOM 2099 O O . ARG A 1 281 ? -31.765 6.720 8.955 1.00 66.25 281 ARG A O 1
ATOM 2106 N N . VAL A 1 282 ? -32.256 4.551 8.775 1.00 61.88 282 VAL A N 1
ATOM 2107 C CA . VAL A 1 282 ? -32.847 4.648 7.419 1.00 61.88 282 VAL A CA 1
ATOM 2108 C C . VAL A 1 282 ? -34.050 5.605 7.373 1.00 61.88 282 VAL A C 1
ATOM 2110 O O . VAL A 1 282 ? -34.352 6.164 6.321 1.00 61.88 282 VAL A O 1
ATOM 2113 N N . ASP A 1 283 ? -34.713 5.773 8.511 1.00 63.09 283 ASP A N 1
ATOM 2114 C CA . ASP A 1 283 ? -35.877 6.610 8.784 1.00 63.09 283 ASP A CA 1
ATOM 2115 C C . ASP A 1 283 ? -35.537 8.021 9.300 1.00 63.09 283 ASP A C 1
ATOM 2117 O O . ASP A 1 283 ? -36.433 8.858 9.403 1.00 63.09 283 ASP A O 1
ATOM 2121 N N . GLU A 1 284 ? -34.263 8.314 9.568 1.00 60.28 284 GLU A N 1
ATOM 2122 C CA . GLU A 1 284 ? -33.785 9.653 9.918 1.00 60.28 284 GLU A CA 1
ATOM 2123 C C . GLU A 1 284 ? -33.295 10.376 8.652 1.00 60.28 284 GLU A C 1
ATOM 2125 O O . GLU A 1 284 ? -32.622 9.788 7.798 1.00 60.28 284 GLU A O 1
ATOM 2130 N N . ASP A 1 285 ? -33.655 11.656 8.497 1.00 55.88 285 ASP A N 1
ATOM 2131 C CA . ASP A 1 285 ? -33.239 12.460 7.344 1.00 55.88 285 ASP A CA 1
ATOM 2132 C C . ASP A 1 285 ? -31.713 12.389 7.172 1.00 55.88 285 ASP A C 1
ATOM 2134 O O . ASP A 1 285 ? -30.945 12.732 8.071 1.00 55.88 285 ASP A O 1
ATOM 2138 N N . ARG A 1 286 ? -31.271 11.947 5.986 1.00 55.09 286 ARG A N 1
ATOM 2139 C CA . ARG A 1 286 ? -29.858 11.775 5.602 1.00 55.09 286 ARG A CA 1
ATOM 2140 C C . ARG A 1 286 ? -29.141 13.114 5.393 1.00 55.09 286 ARG A C 1
ATOM 2142 O O . ARG A 1 286 ? -28.557 13.350 4.334 1.00 55.09 286 ARG A O 1
ATOM 2149 N N . ALA A 1 287 ? -29.169 14.005 6.374 1.00 55.78 287 ALA A N 1
ATOM 2150 C CA . ALA A 1 287 ? -28.221 15.102 6.404 1.00 55.78 287 ALA A CA 1
ATOM 2151 C C . ALA A 1 287 ? -26.847 14.495 6.708 1.00 55.78 287 ALA A C 1
ATOM 2153 O O . ALA A 1 287 ? -26.567 14.092 7.836 1.00 55.78 287 ALA A O 1
ATOM 2154 N N . LEU A 1 288 ? -26.003 14.365 5.679 1.00 50.00 288 LEU A N 1
ATOM 2155 C CA . LEU A 1 288 ? -24.586 14.099 5.906 1.00 50.00 288 LEU A CA 1
ATOM 2156 C C . LEU A 1 288 ? -24.076 15.174 6.880 1.00 50.00 288 LEU A C 1
ATOM 2158 O O . LEU A 1 288 ? -24.390 16.348 6.667 1.00 50.00 288 LEU A O 1
ATOM 2162 N N . PRO A 1 289 ? -23.344 14.802 7.946 1.00 53.84 289 PRO A N 1
ATOM 2163 C CA . PRO A 1 289 ? -22.794 15.791 8.861 1.00 53.84 289 PRO A CA 1
ATOM 2164 C C . PRO A 1 289 ? -21.951 16.789 8.069 1.00 53.84 289 PRO A C 1
ATOM 2166 O O . PRO A 1 289 ? -21.290 16.397 7.102 1.00 53.84 289 PRO A O 1
ATOM 2169 N N . ASP A 1 290 ? -21.971 18.062 8.477 1.00 53.72 290 ASP A N 1
ATOM 2170 C CA . ASP A 1 290 ? -21.127 19.082 7.860 1.00 53.72 290 ASP A CA 1
ATOM 2171 C C . ASP A 1 290 ? -19.684 18.582 7.857 1.00 53.72 290 ASP A C 1
ATOM 2173 O O . ASP A 1 290 ? -19.072 18.331 8.896 1.00 53.72 290 ASP A O 1
ATOM 2177 N N . VAL A 1 291 ? -19.158 18.379 6.655 1.00 51.34 291 VAL A N 1
ATOM 2178 C CA . VAL A 1 291 ? -17.780 17.979 6.420 1.00 51.34 291 VAL A CA 1
ATOM 2179 C C . VAL A 1 291 ? -16.981 19.281 6.554 1.00 51.34 291 VAL A C 1
ATOM 2181 O O . VAL A 1 291 ? -17.051 20.085 5.627 1.00 51.34 291 VAL A O 1
ATOM 2184 N N . PRO A 1 292 ? -16.226 19.539 7.653 1.00 51.38 292 PRO A N 1
ATOM 2185 C CA . PRO A 1 292 ? -15.373 20.729 7.760 1.00 51.38 292 PRO A CA 1
ATOM 2186 C C . PRO A 1 292 ? -14.565 20.987 6.478 1.00 51.38 292 PRO A C 1
ATOM 2188 O O . PRO A 1 292 ? -14.198 20.054 5.768 1.00 51.38 292 PRO A O 1
ATOM 2191 N N . THR A 1 293 ? -14.275 22.225 6.114 1.00 52.44 293 THR A N 1
ATOM 2192 C CA . THR A 1 293 ? -13.456 22.476 4.919 1.00 52.44 293 THR A CA 1
ATOM 2193 C C . THR A 1 293 ? -12.046 21.912 5.119 1.00 52.44 293 THR A C 1
ATOM 2195 O O . THR A 1 293 ? -11.444 22.082 6.177 1.00 52.44 293 THR A O 1
ATOM 2198 N N . LEU A 1 294 ? -11.537 21.174 4.127 1.00 49.59 294 LEU A N 1
ATOM 2199 C CA . LEU A 1 294 ? -10.114 20.839 4.057 1.00 49.59 294 LEU A CA 1
ATOM 2200 C C . LEU A 1 294 ? -9.414 22.101 3.543 1.00 49.59 294 LEU A C 1
ATOM 2202 O O . LEU A 1 294 ? -9.595 22.452 2.379 1.00 49.59 294 LEU A O 1
ATOM 2206 N N . ASP A 1 295 ? -8.660 22.787 4.404 1.00 53.03 295 ASP A N 1
ATOM 2207 C CA . ASP A 1 295 ? -7.704 23.812 3.969 1.00 53.03 295 ASP A CA 1
ATOM 2208 C C . ASP A 1 295 ? -6.540 23.100 3.272 1.00 53.03 295 ASP A C 1
ATOM 2210 O O . ASP A 1 295 ? -5.488 22.842 3.854 1.00 53.03 295 ASP A O 1
ATOM 2214 N N . VAL A 1 296 ? -6.770 22.696 2.023 1.00 46.22 296 VAL A N 1
ATOM 2215 C CA . VAL A 1 296 ? -5.723 22.151 1.162 1.00 46.22 296 VAL A CA 1
ATOM 2216 C C . VAL A 1 296 ? -4.834 23.323 0.752 1.00 46.22 296 VAL A C 1
ATOM 2218 O O . VAL A 1 296 ? -5.339 24.353 0.298 1.00 46.22 296 VAL A O 1
ATOM 2221 N N . LYS A 1 297 ? -3.514 23.194 0.935 1.00 43.78 297 LYS A N 1
ATOM 2222 C CA . LYS A 1 297 ? -2.570 24.174 0.379 1.00 43.78 297 LYS A CA 1
ATOM 2223 C C . LYS A 1 297 ? -2.775 24.211 -1.151 1.00 43.78 297 LYS A C 1
ATOM 2225 O O . LYS A 1 297 ? -2.901 23.136 -1.737 1.00 43.78 297 LYS A O 1
ATOM 2230 N N . PRO A 1 298 ? -2.892 25.405 -1.763 1.00 39.62 298 PRO A N 1
ATOM 2231 C CA . PRO A 1 298 ? -3.141 25.544 -3.198 1.00 39.62 298 PRO A CA 1
ATOM 2232 C C . PRO A 1 298 ? -2.014 24.965 -4.054 1.00 39.62 298 PRO A C 1
ATOM 2234 O O . PRO A 1 298 ? -0.855 24.958 -3.575 1.00 39.62 298 PRO A O 1
#

Radius of gyration: 22.48 Å; Cα contacts (8 Å, |Δi|>4): 509; chains: 1; bounding box: 64×43×70 Å

Mean predicted aligned error: 7.08 Å

Sequence (298 aa):
ADPQTSLTISSDVFYYWLADRMWQGRALLGDTPIQDAGAKFGLGEKTGIALAGERGGRLPTPEFFRARYDAVEADLEPGEANPMGRRNWTAGDNVNMSIGQGEVLVTPLQLANAYATIANGGTHYKPLLVQKVVKPTDADKAPTDPDNPPEEIEVFNPVVEDQLEFGTAQDGRSHLQVLQAGFEGVINNGRGTANDMWADYGGLPGRWAAKTGTAEAGTPSDPKADGSVFALYGPVDAPFGPNYSISVIIPESGFGADVAGPTAVRILRPMVEGNLPEAPRVDEDRALPDVPTLDVKP

=== Feature glossary ===
Reading guide. The protein is described through the following features:

Foldseek 3Di. A 3Di character summarizes, for each residue, the relative orientation of the Cα frame of its nearest spatial neighbor. Because it encodes fold topology rather than chemistry, 3Di alignments detect remote structural similarity that sequence alignment misses.

Contact-map, Ramachandran, and PAE plots. Plot images: a contact map (which residues are close in 3D, as an N×N binary image), a Ramachandran scatter (backbone torsion angles, revealing secondary-structure composition at a glance), and — for AlphaFold structures — a PAE heatmap (pairwise prediction confidence).

Radius of gyration, Cα contacts, bounding box. Radius of gyration (Rg) is the root-mean-square distance of Cα atoms from their centroid — a single number for overall size and compactness. A globular domain of N residues has Rg ≈ 2.2·N^0.38 Å; an extended or disordered chain has a much larger Rg. The Cα contact count is the number of residue pairs whose Cα atoms are within 8 Å and are more than four positions apart in sequence — a standard proxy for tertiary packing density. The bounding box is the smallest axis-aligned box enclosing all Cα atoms.

Secondary structure (8-state, DSSP). Eight-state secondary structure (DSSP): H is the canonical α-helix, G the tighter 3₁₀-helix, I the wider π-helix; E/B are β-structure, T and S are turns and bends, and '-' is everything else. DSSP derives these from the pattern of main-chain N–H···O=C hydrogen bonds, not from the sequence.

B-factor. B-factor (Debye–Waller factor) reflects atomic displacement in the crystal lattice. It is an experimental observable (units Å²), not a prediction; low values mean the atom is pinned down, high values mean it moves or is heterogeneous across the crystal.

pLDDT. pLDDT is the predicted lDDT-Cα score: AlphaFold's confidence that the local environment of each residue (all inter-atomic distances within 15 Å) is correctly placed. It is a per-residue number between 0 and 100, with higher meaning more reliable.

Nearest PDB structures. Nearest PDB neighbors are the top structural matches found by Foldseek when searching this structure against the entire Protein Data Bank. Each hit reports a TM-score (0 to 1; >0.5 almost always implies the same fold) and an E-value. These are *structural* homologs — they may share no detectable sequence similarity.

Solvent-accessible surface area. Accessible surface area quantifies burial. A residue with SASA near zero is packed into the hydrophobic core; one with SASA >100 Å² sits on the surface. Computed here via the Shrake–Rupley numerical algorithm with a 1.4 Å probe.

Rendered structure images. Structure images are PyMOL renders from six orthogonal camera directions. Cartoon representation draws helices as coils and strands as arrows; sticks shows the backbone as bonds; surface shows the solvent-excluded envelope. Rainbow coloring maps sequence position to hue (blue→red, N→C); chain coloring assigns a distinct color per polypeptide.

Backbone torsions (φ/ψ). φ (phi) and ψ (psi) are the two rotatable backbone dihedrals per residue: φ is the C(i-1)–N–Cα–C torsion, ψ is the N–Cα–C–N(i+1) torsion, both in degrees on (−180°, 180°]. α-helical residues cluster near (−60°, −45°); β-strand residues near (−120°, +130°). A Ramachandran plot is simply a scatter of (φ, ψ) for every residue.

Predicted aligned error. Predicted Aligned Error (PAE) is an AlphaFold confidence matrix: entry (i, j) is the expected error in the position of residue j, in ångströms, when the prediction is superimposed on the true structure at residue i. Low PAE within a block of residues means that block is internally rigid and well-predicted; high PAE between two blocks means their relative placement is uncertain even if each block individually is confident.

mmCIF coordinates. Structure coordinates are given as an mmCIF _atom_site loop: one row per atom with element, residue name, chain id, sequence number, and x/y/z position in Å. Only the four main-chain atoms per residue are included here; side chains are omitted to keep the record compact.

InterPro / GO / CATH / organism. Database cross-references. InterPro integrates a dozen domain/family signature databases into unified entries with residue-range hits. GO terms attach function/process/location labels with evidence codes. CATH codes position the fold in a four-level structural taxonomy. Organism is the NCBI-taxonomy species name.

Secondary structure (3-state, P-SEA). SS3 is a coarse helix/strand/coil call (letters a/b/c) made by the P-SEA algorithm from inter-Cα distances and dihedrals. It is less detailed than DSSP but needs only Cα positions.

Sequence. Sequence gives the chain of amino acids in standard one-letter code (A=alanine, C=cysteine, …, Y=tyrosine), read N→C. It is the only feature that is directly encoded by the gene; all structural features are derived from the folded form of this sequence.